Protein AF-A0A813L1K0-F1 (afdb_monomer_lite)

Structure (mmCIF, N/CA/C/O backbone):
data_AF-A0A813L1K0-F1
#
_entry.id   AF-A0A813L1K0-F1
#
loop_
_atom_site.group_PDB
_atom_site.id
_atom_site.type_symbol
_atom_site.label_atom_id
_atom_site.label_alt_id
_atom_site.label_comp_id
_atom_site.label_asym_id
_atom_site.label_entity_id
_atom_site.label_seq_id
_atom_site.pdbx_PDB_ins_code
_atom_site.Cartn_x
_atom_site.Cartn_y
_atom_site.Cartn_z
_atom_site.occupancy
_atom_site.B_iso_or_equiv
_atom_site.auth_seq_id
_atom_site.auth_comp_id
_atom_site.auth_asym_id
_atom_site.auth_atom_id
_atom_site.pdbx_PDB_model_num
ATOM 1 N N . SER A 1 1 ? 0.773 -13.772 -8.107 1.00 68.62 1 SER A N 1
ATOM 2 C CA . SER A 1 1 ? 0.890 -13.235 -9.477 1.00 68.62 1 SER A CA 1
ATOM 3 C C . SER A 1 1 ? 2.084 -12.307 -9.527 1.00 68.62 1 SER A C 1
ATOM 5 O O . SER A 1 1 ? 2.244 -11.537 -8.588 1.00 68.62 1 SER A O 1
ATOM 7 N N . ASP A 1 2 ? 2.935 -12.414 -10.545 1.00 75.19 2 ASP A N 1
ATOM 8 C CA . ASP A 1 2 ? 4.115 -11.553 -10.720 1.00 75.19 2 ASP A CA 1
ATOM 9 C C . ASP A 1 2 ? 3.745 -10.340 -11.586 1.00 75.19 2 ASP A C 1
ATOM 11 O O . ASP A 1 2 ? 3.529 -10.535 -12.777 1.00 75.19 2 ASP A O 1
ATOM 15 N N . PRO A 1 3 ? 3.650 -9.118 -11.030 1.00 74.00 3 PRO A N 1
ATOM 16 C CA . PRO A 1 3 ? 3.202 -7.925 -11.756 1.00 74.00 3 PRO A CA 1
ATOM 17 C C . PRO A 1 3 ? 4.109 -7.489 -12.917 1.00 74.00 3 PRO A C 1
ATOM 19 O O . PRO A 1 3 ? 3.706 -6.625 -13.697 1.00 74.00 3 PRO A O 1
ATOM 22 N N . LEU A 1 4 ? 5.325 -8.036 -13.026 1.00 76.69 4 LEU A N 1
ATOM 23 C CA . LEU A 1 4 ? 6.249 -7.733 -14.120 1.00 76.69 4 LEU A CA 1
ATOM 24 C C . LEU A 1 4 ? 6.076 -8.649 -15.333 1.00 76.69 4 LEU A C 1
ATOM 26 O O . LEU A 1 4 ? 6.568 -8.314 -16.411 1.00 76.69 4 LEU A O 1
ATOM 30 N N . ARG A 1 5 ? 5.374 -9.778 -15.191 1.00 73.88 5 ARG A N 1
ATOM 31 C CA . ARG A 1 5 ? 5.090 -10.656 -16.326 1.00 73.88 5 ARG A CA 1
ATOM 32 C C . ARG A 1 5 ? 3.965 -10.097 -17.191 1.00 73.88 5 ARG A C 1
ATOM 34 O O . ARG A 1 5 ? 3.002 -9.515 -16.700 1.00 73.88 5 ARG A O 1
ATOM 41 N N . GLU A 1 6 ? 4.055 -10.329 -18.494 1.00 61.59 6 GLU A N 1
ATOM 42 C CA . GLU A 1 6 ? 3.022 -9.907 -19.449 1.00 61.59 6 GLU A CA 1
ATOM 43 C C . GLU A 1 6 ? 1.698 -10.664 -19.254 1.00 61.59 6 GLU A C 1
ATOM 45 O O . GLU A 1 6 ? 0.628 -10.120 -19.515 1.00 61.59 6 GLU A O 1
ATOM 50 N N . ASP A 1 7 ? 1.756 -11.893 -18.735 1.00 64.88 7 ASP A N 1
ATOM 51 C CA . ASP A 1 7 ? 0.596 -12.736 -18.427 1.00 64.88 7 ASP A CA 1
ATOM 52 C C . ASP A 1 7 ? 0.076 -12.553 -16.992 1.00 64.88 7 ASP A C 1
ATOM 54 O O . ASP A 1 7 ? -0.719 -13.356 -16.500 1.00 64.88 7 ASP A O 1
ATOM 58 N N . ALA A 1 8 ? 0.525 -11.514 -16.285 1.00 68.81 8 ALA A N 1
ATOM 59 C CA . ALA A 1 8 ? 0.161 -11.295 -14.897 1.00 68.81 8 ALA A CA 1
ATOM 60 C C . ALA A 1 8 ? -1.333 -10.982 -14.742 1.00 68.81 8 ALA A C 1
ATOM 62 O O . ALA A 1 8 ? -1.793 -9.850 -14.899 1.00 68.81 8 ALA A O 1
ATOM 63 N N . VAL A 1 9 ? -2.108 -12.005 -14.384 1.00 71.81 9 VAL A N 1
ATOM 64 C CA . VAL A 1 9 ? -3.558 -11.881 -14.232 1.00 71.81 9 VAL A CA 1
ATOM 65 C C . VAL A 1 9 ? -3.909 -11.283 -12.869 1.00 71.81 9 VAL A C 1
ATOM 67 O O . VAL A 1 9 ? -3.683 -11.899 -11.817 1.00 71.81 9 VAL A O 1
ATOM 70 N N . ALA A 1 10 ? -4.537 -10.103 -12.890 1.00 85.62 10 ALA A N 1
ATOM 71 C CA . ALA A 1 10 ? -5.111 -9.457 -11.707 1.00 85.62 10 ALA A CA 1
ATOM 72 C C . ALA A 1 10 ? -6.213 -10.311 -11.051 1.00 85.62 10 ALA A C 1
ATOM 74 O O . ALA A 1 10 ? -6.503 -10.170 -9.865 1.00 85.62 10 ALA A O 1
ATOM 75 N N . GLU A 1 11 ? -6.799 -11.241 -11.808 1.00 86.38 11 GLU A N 1
ATOM 76 C CA . GLU A 1 11 ? -7.871 -12.130 -11.366 1.00 86.38 11 GLU A CA 1
ATOM 77 C C . GLU A 1 11 ? -7.499 -12.944 -10.121 1.00 86.38 11 GLU A C 1
ATOM 79 O O . GLU A 1 11 ? -8.318 -13.096 -9.217 1.00 86.38 11 GLU A O 1
ATOM 84 N N . ARG A 1 12 ? -6.252 -13.422 -10.020 1.00 87.88 12 ARG A N 1
ATOM 85 C CA . ARG A 1 12 ? -5.794 -14.140 -8.821 1.00 87.88 12 ARG A CA 1
ATOM 86 C C . ARG A 1 12 ? -5.776 -13.227 -7.599 1.00 87.88 12 ARG A C 1
ATOM 88 O O . ARG A 1 12 ? -6.224 -13.649 -6.541 1.00 87.88 12 ARG A O 1
ATOM 95 N N . ALA A 1 13 ? -5.311 -11.985 -7.742 1.00 91.50 13 ALA A N 1
ATOM 96 C CA . ALA A 1 13 ? -5.332 -11.015 -6.650 1.00 91.50 13 ALA A CA 1
ATOM 97 C C . ALA A 1 13 ? -6.772 -10.701 -6.219 1.00 91.50 13 ALA A C 1
ATOM 99 O O . ALA A 1 13 ? -7.064 -10.714 -5.028 1.00 91.50 13 ALA A O 1
ATOM 100 N N . VAL A 1 14 ? -7.686 -10.519 -7.178 1.00 93.56 14 VAL A N 1
ATOM 101 C CA . VAL A 1 14 ? -9.120 -10.323 -6.911 1.00 93.56 14 VAL A CA 1
ATOM 102 C C . VAL A 1 14 ? -9.703 -11.511 -6.141 1.00 93.56 14 VAL A C 1
ATOM 104 O O . VAL A 1 14 ? -10.263 -11.320 -5.064 1.00 93.56 14 VAL A O 1
ATOM 107 N N . LYS A 1 15 ? -9.515 -12.739 -6.639 1.00 92.50 15 LYS A N 1
ATOM 108 C CA . LYS A 1 15 ? -10.008 -13.969 -5.998 1.00 92.50 15 LYS A CA 1
ATOM 109 C C . LYS A 1 15 ? -9.438 -14.152 -4.589 1.00 92.50 15 LYS A C 1
ATOM 111 O O . LYS A 1 15 ? -10.190 -14.430 -3.660 1.00 92.50 15 LYS A O 1
ATOM 116 N N . SER A 1 16 ? -8.129 -13.966 -4.415 1.00 93.69 16 SER A N 1
ATOM 117 C CA . SER A 1 16 ? -7.473 -14.100 -3.111 1.00 93.69 16 SER A CA 1
ATOM 118 C C . SER A 1 16 ? -7.925 -13.028 -2.116 1.00 93.69 16 SER A C 1
ATOM 120 O O . SER A 1 16 ? -8.147 -13.347 -0.952 1.00 93.69 16 SER A O 1
ATOM 122 N N . CYS A 1 17 ? -8.097 -11.775 -2.549 1.00 94.38 17 CYS A N 1
ATOM 123 C CA . CYS A 1 17 ? -8.592 -10.702 -1.685 1.00 94.38 17 CYS A CA 1
ATOM 124 C C . CYS A 1 17 ? -10.055 -10.917 -1.285 1.00 94.38 17 CYS A C 1
ATOM 126 O O . CYS A 1 17 ? -10.374 -10.740 -0.115 1.00 94.38 17 CYS A O 1
ATOM 128 N N . ALA A 1 18 ? -10.917 -11.366 -2.204 1.00 94.12 18 ALA A N 1
ATOM 129 C CA . ALA A 1 18 ? -12.350 -11.544 -1.956 1.00 94.12 18 ALA A CA 1
ATOM 130 C C . ALA A 1 18 ? -12.667 -12.503 -0.791 1.00 94.12 18 ALA A C 1
ATOM 132 O O . ALA A 1 18 ? -13.665 -12.327 -0.098 1.00 94.12 18 ALA A O 1
ATOM 133 N N . VAL A 1 19 ? -11.810 -13.497 -0.536 1.00 94.19 19 VAL A N 1
ATOM 134 C CA . VAL A 1 19 ? -11.994 -14.469 0.560 1.00 94.19 19 VAL A CA 1
ATOM 135 C C . VAL A 1 19 ? -11.168 -14.148 1.812 1.00 94.19 19 VAL A C 1
ATOM 137 O O . VAL A 1 19 ? -11.380 -14.738 2.873 1.00 94.19 19 VAL A O 1
ATOM 140 N N . ALA A 1 20 ? -10.223 -13.212 1.724 1.00 94.56 20 ALA A N 1
ATOM 141 C CA . ALA A 1 20 ? -9.276 -12.935 2.793 1.00 94.56 20 ALA A CA 1
ATOM 142 C C . ALA A 1 20 ? -9.836 -11.948 3.828 1.00 94.56 20 ALA A C 1
ATOM 144 O O . ALA A 1 20 ? -9.980 -10.756 3.574 1.00 94.56 20 ALA A O 1
ATOM 145 N N . LYS A 1 21 ? -10.064 -12.434 5.053 1.00 95.38 21 LYS A N 1
ATOM 146 C CA . LYS A 1 21 ? -10.441 -11.590 6.205 1.00 95.38 21 LYS A CA 1
ATOM 147 C C . LYS A 1 21 ? -9.266 -10.783 6.773 1.00 95.38 21 LYS A C 1
ATOM 149 O O . LYS A 1 21 ? -9.477 -9.857 7.551 1.00 95.38 21 LYS A O 1
ATOM 154 N N . LYS A 1 22 ? -8.026 -11.145 6.418 1.00 95.94 22 LYS A N 1
ATOM 155 C CA . LYS A 1 22 ? -6.821 -10.441 6.881 1.00 95.94 22 LYS A CA 1
ATOM 156 C C . LYS A 1 22 ? -6.720 -9.043 6.241 1.00 95.94 22 LYS A C 1
ATOM 158 O O . LYS A 1 22 ? -7.250 -8.838 5.145 1.00 95.94 22 LYS A O 1
ATOM 163 N N . PRO A 1 23 ? -6.044 -8.080 6.892 1.00 97.94 23 PRO A N 1
ATOM 164 C CA . PRO A 1 23 ? -5.864 -6.745 6.334 1.00 97.94 23 PRO A CA 1
ATOM 165 C C . PRO A 1 23 ? -5.175 -6.745 4.966 1.00 97.94 23 PRO A C 1
ATOM 167 O O . PRO A 1 23 ? -4.272 -7.549 4.716 1.00 97.94 23 PRO A O 1
ATOM 170 N N . ILE A 1 24 ? -5.534 -5.797 4.100 1.00 97.88 24 ILE A N 1
ATOM 171 C CA . ILE A 1 24 ? -4.924 -5.640 2.774 1.00 97.88 24 ILE A CA 1
ATOM 172 C C . ILE A 1 24 ? -3.419 -5.352 2.858 1.00 97.88 24 ILE A C 1
ATOM 174 O O . ILE A 1 24 ? -2.652 -5.851 2.039 1.00 97.88 24 ILE A O 1
ATOM 178 N N . GLY A 1 25 ? -2.962 -4.643 3.897 1.00 97.75 25 GLY A N 1
ATOM 179 C CA . GLY A 1 25 ? -1.535 -4.431 4.150 1.00 97.75 25 GLY A CA 1
ATOM 180 C C . GLY A 1 25 ? -0.765 -5.723 4.455 1.00 97.75 25 GLY A C 1
ATOM 181 O O . GLY A 1 25 ? 0.433 -5.798 4.184 1.00 97.75 25 GLY A O 1
ATOM 182 N N . VAL A 1 26 ? -1.441 -6.757 4.968 1.00 97.69 26 VAL A N 1
ATOM 183 C CA . VAL A 1 26 ? -0.864 -8.100 5.140 1.00 97.69 26 VAL A CA 1
ATOM 184 C C . VAL A 1 26 ? -0.942 -8.880 3.827 1.00 97.69 26 VAL A C 1
ATOM 186 O O . VAL A 1 26 ? 0.045 -9.493 3.434 1.00 97.69 26 VAL A O 1
ATOM 189 N N . MET A 1 27 ? -2.080 -8.827 3.121 1.00 96.75 27 MET A N 1
ATOM 190 C CA . MET A 1 27 ? -2.242 -9.457 1.798 1.00 96.75 27 MET A CA 1
ATOM 191 C C . MET A 1 27 ? -1.187 -8.993 0.791 1.00 96.75 27 MET A C 1
ATOM 193 O O . MET A 1 27 ? -0.662 -9.815 0.055 1.00 96.75 27 MET A O 1
ATOM 197 N N . LEU A 1 28 ? -0.844 -7.703 0.772 1.00 96.31 28 LEU A N 1
ATOM 198 C CA . LEU A 1 28 ? 0.166 -7.157 -0.139 1.00 96.31 28 LEU A CA 1
ATOM 199 C C . LEU A 1 28 ? 1.567 -7.733 0.085 1.00 96.31 28 LEU A C 1
ATOM 201 O O . LEU A 1 28 ? 2.364 -7.740 -0.840 1.00 96.31 28 LEU A O 1
ATOM 205 N N . MET A 1 29 ? 1.879 -8.223 1.286 1.00 96.50 29 MET A N 1
ATOM 206 C CA . MET A 1 29 ? 3.180 -8.840 1.575 1.00 96.50 29 MET A CA 1
ATOM 207 C C . MET A 1 29 ? 3.224 -10.331 1.218 1.00 96.50 29 MET A C 1
ATOM 209 O O . MET A 1 29 ? 4.291 -10.948 1.274 1.00 96.50 29 MET A O 1
ATOM 213 N N . ASP A 1 30 ? 2.075 -10.914 0.874 1.00 94.50 30 ASP A N 1
ATOM 214 C CA . ASP A 1 30 ? 1.927 -12.318 0.519 1.00 94.50 30 ASP A CA 1
ATOM 215 C C . ASP A 1 30 ? 2.476 -12.566 -0.891 1.00 94.50 30 ASP A C 1
ATOM 217 O O . ASP A 1 30 ? 1.833 -12.247 -1.895 1.00 94.50 30 ASP A O 1
ATOM 221 N N . GLN A 1 31 ? 3.677 -13.147 -0.972 1.00 93.56 31 GLN A N 1
ATOM 222 C CA . GLN A 1 31 ? 4.379 -13.357 -2.243 1.00 93.56 31 GLN A CA 1
ATOM 223 C C . GLN A 1 31 ? 3.629 -14.306 -3.193 1.00 93.56 31 GLN A C 1
ATOM 225 O O . GLN A 1 31 ? 3.829 -14.242 -4.406 1.00 93.56 31 GLN A O 1
ATOM 230 N N . ALA A 1 32 ? 2.712 -15.141 -2.686 1.00 90.81 32 ALA A N 1
ATOM 231 C CA . ALA A 1 32 ? 1.864 -15.975 -3.537 1.00 90.81 32 ALA A CA 1
ATOM 232 C C . ALA A 1 32 ? 0.809 -15.144 -4.297 1.00 90.81 32 ALA A C 1
ATOM 234 O O . ALA A 1 32 ? 0.363 -15.528 -5.387 1.00 90.81 32 ALA A O 1
ATOM 235 N N . VAL A 1 33 ? 0.420 -13.989 -3.747 1.00 90.62 33 VAL A N 1
ATOM 236 C CA . VAL A 1 33 ? -0.590 -13.089 -4.315 1.00 90.62 33 VAL A CA 1
ATOM 237 C C . VAL A 1 33 ? 0.079 -11.938 -5.065 1.00 90.62 33 VAL A C 1
ATOM 239 O O . VAL A 1 33 ? -0.145 -11.800 -6.270 1.00 90.62 33 VAL A O 1
ATOM 242 N N . PHE A 1 34 ? 0.957 -11.191 -4.395 1.00 92.31 34 PHE A N 1
ATOM 243 C CA . PHE A 1 34 ? 1.660 -10.014 -4.909 1.00 92.31 34 PHE A CA 1
ATOM 244 C C . PHE A 1 34 ? 3.178 -10.236 -4.863 1.00 92.31 34 PHE A C 1
ATOM 246 O O . PHE A 1 34 ? 3.874 -9.774 -3.958 1.00 92.31 34 PHE A O 1
ATOM 253 N N . CYS A 1 35 ? 3.700 -10.974 -5.842 1.00 92.44 35 CYS A N 1
ATOM 254 C CA . CYS A 1 35 ? 5.130 -11.268 -5.900 1.00 92.44 35 CYS A CA 1
ATOM 255 C C . CYS A 1 35 ? 5.937 -9.979 -6.111 1.00 92.44 35 CYS A C 1
ATOM 257 O O . CYS A 1 35 ? 5.560 -9.133 -6.919 1.00 92.44 35 CYS A O 1
ATOM 259 N N . GLY A 1 36 ? 7.033 -9.824 -5.367 1.00 91.81 36 GLY A N 1
ATOM 260 C CA . GLY A 1 36 ? 7.929 -8.668 -5.437 1.00 91.81 36 GLY A CA 1
ATOM 261 C C . GLY A 1 36 ? 7.498 -7.469 -4.588 1.00 91.81 36 GLY A C 1
ATOM 262 O O . GLY A 1 36 ? 8.273 -6.525 -4.431 1.00 91.81 36 GLY A O 1
ATOM 263 N N . VAL A 1 37 ? 6.288 -7.469 -4.011 1.00 95.81 37 VAL A N 1
ATOM 264 C CA . VAL A 1 37 ? 5.852 -6.364 -3.148 1.00 95.81 37 VAL A CA 1
ATOM 265 C C . VAL A 1 37 ? 6.583 -6.454 -1.806 1.00 95.81 37 VAL A C 1
ATOM 267 O O . VAL A 1 37 ? 6.421 -7.401 -1.036 1.00 95.81 37 VAL A O 1
ATOM 270 N N . GLY A 1 38 ? 7.414 -5.443 -1.544 1.00 95.56 38 GLY A N 1
ATOM 271 C CA . GLY A 1 38 ? 8.105 -5.210 -0.275 1.00 95.56 38 GLY A CA 1
ATOM 272 C C . GLY A 1 38 ? 7.477 -4.075 0.539 1.00 95.56 38 GLY A C 1
ATOM 273 O O . GLY A 1 38 ? 6.453 -3.512 0.165 1.00 95.56 38 GLY A O 1
ATOM 274 N N . ASN A 1 39 ? 8.111 -3.691 1.652 1.00 97.50 39 ASN A N 1
ATOM 275 C CA . ASN A 1 39 ? 7.526 -2.708 2.574 1.00 97.50 39 ASN A CA 1
ATOM 276 C C . ASN A 1 39 ? 7.357 -1.302 1.964 1.00 97.50 39 ASN A C 1
ATOM 278 O O . ASN A 1 39 ? 6.359 -0.636 2.229 1.00 97.50 39 ASN A O 1
ATOM 282 N N . ILE A 1 40 ? 8.308 -0.878 1.122 1.00 97.19 40 ILE A N 1
ATOM 283 C CA . ILE A 1 40 ? 8.233 0.396 0.390 1.00 97.19 40 ILE A CA 1
ATOM 284 C C . ILE A 1 40 ? 7.032 0.369 -0.557 1.00 97.19 40 ILE A C 1
ATOM 286 O O . ILE A 1 40 ? 6.147 1.211 -0.445 1.00 97.19 40 ILE A O 1
ATOM 290 N N . TYR A 1 41 ? 6.947 -0.655 -1.414 1.00 97.31 41 TYR A N 1
ATOM 291 C CA . TYR A 1 41 ? 5.804 -0.852 -2.305 1.00 97.31 41 TYR A CA 1
ATOM 292 C C . TYR A 1 41 ? 4.488 -0.908 -1.530 1.00 97.31 41 TYR A C 1
ATOM 294 O O . TYR A 1 41 ? 3.539 -0.243 -1.917 1.00 97.31 41 TYR A O 1
ATOM 302 N N . ARG A 1 42 ? 4.412 -1.627 -0.404 1.00 98.19 42 ARG A N 1
ATOM 303 C CA . ARG A 1 42 ? 3.204 -1.670 0.433 1.00 98.19 42 ARG A CA 1
ATOM 304 C C . ARG A 1 42 ? 2.741 -0.272 0.847 1.00 98.19 42 ARG A C 1
ATOM 306 O O . ARG A 1 42 ? 1.562 0.028 0.703 1.00 98.19 42 ARG A O 1
ATOM 313 N N . ALA A 1 43 ? 3.642 0.568 1.352 1.00 98.19 43 ALA A N 1
ATOM 314 C CA . ALA A 1 43 ? 3.292 1.921 1.778 1.00 98.19 43 ALA A CA 1
ATOM 315 C C . ALA A 1 43 ? 2.892 2.810 0.590 1.00 98.19 43 ALA A C 1
ATOM 317 O O . ALA A 1 43 ? 1.819 3.410 0.598 1.00 98.19 43 ALA A O 1
ATOM 318 N N . GLU A 1 44 ? 3.721 2.850 -0.453 1.00 98.00 44 GLU A N 1
ATOM 319 C CA . GLU A 1 44 ? 3.538 3.758 -1.590 1.00 98.00 44 GLU A CA 1
ATOM 320 C C . GLU A 1 44 ? 2.340 3.365 -2.467 1.00 98.00 44 GLU A C 1
ATOM 322 O O . GLU A 1 44 ? 1.616 4.230 -2.958 1.00 98.00 44 GLU A O 1
ATOM 327 N N . THR A 1 45 ? 2.081 2.068 -2.653 1.00 97.44 45 THR A N 1
ATOM 328 C CA . THR A 1 45 ? 0.929 1.597 -3.443 1.00 97.44 45 THR A CA 1
ATOM 329 C C . THR A 1 45 ? -0.390 1.829 -2.716 1.00 97.44 45 THR A C 1
ATOM 331 O O . THR A 1 45 ? -1.339 2.308 -3.332 1.00 97.44 45 THR A O 1
ATOM 334 N N . LEU A 1 46 ? -0.455 1.564 -1.405 1.00 98.25 46 LEU A N 1
ATOM 335 C CA . LEU A 1 46 ? -1.649 1.845 -0.604 1.00 98.25 46 LEU A CA 1
ATOM 336 C C . LEU A 1 46 ? -1.919 3.346 -0.490 1.00 98.25 46 LEU A C 1
ATOM 338 O O . LEU A 1 46 ? -3.081 3.751 -0.486 1.00 98.25 46 LEU A O 1
ATOM 342 N N . TYR A 1 47 ? -0.870 4.167 -0.419 1.00 98.31 47 TYR A N 1
ATOM 343 C CA . TYR A 1 47 ? -1.001 5.620 -0.409 1.00 98.31 47 TYR A CA 1
ATOM 344 C C . TYR A 1 47 ? -1.528 6.165 -1.744 1.00 98.31 47 TYR A C 1
ATOM 346 O O . TYR A 1 47 ? -2.475 6.956 -1.747 1.00 98.31 47 TYR A O 1
ATOM 354 N N . GLU A 1 48 ? -0.959 5.730 -2.876 1.00 96.88 48 GLU A N 1
ATOM 355 C CA . GLU A 1 48 ? -1.435 6.129 -4.210 1.00 96.88 48 GLU A CA 1
ATOM 356 C C . GLU A 1 48 ? -2.886 5.658 -4.425 1.00 96.88 48 GLU A C 1
ATOM 358 O O . GLU A 1 48 ? -3.704 6.440 -4.909 1.00 96.88 48 GLU A O 1
ATOM 363 N N . ALA A 1 49 ? -3.226 4.437 -3.990 1.00 97.12 49 ALA A N 1
ATOM 364 C CA . ALA A 1 49 ? -4.578 3.880 -4.080 1.00 97.12 49 ALA A CA 1
ATOM 365 C C . ALA A 1 49 ? -5.574 4.456 -3.051 1.00 97.12 49 ALA A C 1
ATOM 367 O O . ALA A 1 49 ? -6.770 4.199 -3.157 1.00 97.12 49 ALA A O 1
ATOM 368 N N . GLY A 1 50 ? -5.110 5.201 -2.040 1.00 97.62 50 GLY A N 1
ATOM 369 C CA . GLY A 1 50 ? -5.964 5.752 -0.981 1.00 97.62 50 GLY A CA 1
ATOM 370 C C . GLY A 1 50 ? -6.592 4.703 -0.053 1.00 97.62 50 GLY A C 1
ATOM 371 O O . GLY A 1 50 ? -7.623 4.963 0.559 1.00 97.62 50 GLY A O 1
ATOM 372 N N . ILE A 1 51 ? -5.996 3.514 0.069 1.00 98.25 51 ILE A N 1
ATOM 373 C CA . ILE A 1 51 ? -6.551 2.405 0.859 1.00 98.25 51 ILE A CA 1
ATOM 374 C C . ILE A 1 51 ? -5.833 2.312 2.209 1.00 98.25 51 ILE A C 1
ATOM 376 O O . ILE A 1 51 ? -4.601 2.291 2.269 1.00 98.25 51 ILE A O 1
ATOM 380 N N . HIS A 1 52 ? -6.590 2.216 3.306 1.00 98.44 52 HIS A N 1
ATOM 381 C CA . HIS A 1 52 ? -6.017 2.023 4.639 1.00 98.44 52 HIS A CA 1
ATOM 382 C C . HIS A 1 52 ? -5.419 0.607 4.794 1.00 98.44 52 HIS A C 1
ATOM 384 O O . HIS A 1 52 ? -6.109 -0.372 4.503 1.00 98.44 52 HIS A O 1
ATOM 390 N N . PRO A 1 53 ? -4.184 0.438 5.320 1.00 98.25 53 PRO A N 1
ATOM 391 C CA . PRO A 1 53 ? -3.549 -0.882 5.431 1.00 98.25 53 PRO A CA 1
ATOM 392 C C . PRO A 1 53 ? -4.333 -1.897 6.274 1.00 98.25 53 PRO A C 1
ATOM 394 O O . PRO A 1 53 ? -4.308 -3.089 5.975 1.00 98.25 53 PRO A O 1
ATOM 397 N N . ASN A 1 54 ? -5.042 -1.427 7.308 1.00 97.88 54 ASN A N 1
ATOM 398 C CA . ASN A 1 54 ? -5.924 -2.253 8.148 1.00 97.88 54 ASN A CA 1
ATOM 399 C C . ASN A 1 54 ? -7.269 -2.632 7.493 1.00 97.88 54 ASN A C 1
ATOM 401 O O . ASN A 1 54 ? -8.014 -3.392 8.104 1.00 97.88 54 ASN A O 1
ATOM 405 N N . GLN A 1 55 ? -7.607 -2.133 6.296 1.00 98.06 55 GLN A N 1
ATOM 406 C CA . GLN A 1 55 ? -8.868 -2.501 5.647 1.00 98.06 55 GLN A CA 1
ATOM 407 C C . GLN A 1 55 ? -8.884 -4.018 5.382 1.00 98.06 55 GLN A C 1
ATOM 409 O O . GLN A 1 55 ? -7.953 -4.511 4.737 1.00 98.06 55 GLN A O 1
ATOM 414 N N . PRO A 1 56 ? -9.893 -4.780 5.847 1.00 97.69 56 PRO A N 1
ATOM 415 C CA . PRO A 1 56 ? -9.982 -6.208 5.546 1.00 97.69 56 PRO A CA 1
ATOM 416 C C . PRO A 1 56 ? -10.090 -6.433 4.036 1.00 97.69 56 PRO A C 1
ATOM 418 O O . PRO A 1 56 ? -10.905 -5.789 3.369 1.00 97.69 56 PRO A O 1
ATOM 421 N N . ALA A 1 57 ? -9.275 -7.326 3.477 1.00 96.81 57 ALA A N 1
ATOM 422 C CA . ALA A 1 57 ? -9.156 -7.454 2.025 1.00 96.81 57 ALA A CA 1
ATOM 423 C C . ALA A 1 57 ? -10.468 -7.879 1.342 1.00 96.81 57 ALA A C 1
ATOM 425 O O . ALA A 1 57 ? -10.789 -7.366 0.273 1.00 96.81 57 ALA A O 1
ATOM 426 N N . ASN A 1 58 ? -11.268 -8.722 1.995 1.00 96.00 58 ASN A N 1
ATOM 427 C CA . ASN A 1 58 ? -12.574 -9.170 1.504 1.00 96.00 58 ASN A CA 1
ATOM 428 C C . ASN A 1 58 ? -13.647 -8.070 1.444 1.00 96.00 58 ASN A C 1
ATOM 430 O O . ASN A 1 58 ? -14.698 -8.268 0.839 1.00 96.00 58 ASN A O 1
ATOM 434 N N . THR A 1 59 ? -13.406 -6.911 2.059 1.00 96.25 59 THR A N 1
ATOM 435 C CA . THR A 1 59 ? -14.314 -5.753 1.989 1.00 96.25 59 THR A CA 1
ATOM 436 C C . THR A 1 59 ? -14.009 -4.830 0.813 1.00 96.25 59 THR A C 1
ATOM 438 O O . THR A 1 59 ? -14.812 -3.955 0.494 1.00 96.25 59 THR A O 1
ATOM 441 N N . LEU A 1 60 ? -12.865 -5.011 0.148 1.00 95.31 60 LEU A N 1
ATOM 442 C CA . LEU A 1 60 ? -12.522 -4.269 -1.059 1.00 95.31 60 LEU A CA 1
ATOM 443 C C . LEU A 1 60 ? -13.353 -4.776 -2.233 1.00 95.31 60 LEU A C 1
ATOM 445 O O . LEU A 1 60 ? -13.549 -5.978 -2.382 1.00 95.31 60 LEU A O 1
ATOM 449 N N . THR A 1 61 ? -13.825 -3.864 -3.080 1.00 93.81 61 THR A N 1
ATOM 450 C CA . THR A 1 61 ? -14.500 -4.244 -4.325 1.00 93.81 61 THR A CA 1
ATOM 451 C C . THR A 1 61 ? -13.493 -4.779 -5.338 1.00 93.81 61 THR A C 1
ATOM 453 O O . THR A 1 61 ? -12.309 -4.438 -5.300 1.00 93.81 61 THR A O 1
ATOM 456 N N . ASN A 1 62 ? -13.972 -5.533 -6.331 1.00 92.56 62 ASN A N 1
ATOM 457 C CA . ASN A 1 62 ? -13.143 -5.921 -7.475 1.00 92.56 62 ASN A CA 1
ATOM 458 C C . ASN A 1 62 ? -12.475 -4.699 -8.128 1.00 92.56 62 ASN A C 1
ATOM 460 O O . ASN A 1 62 ? -11.312 -4.771 -8.508 1.00 92.56 62 ASN A O 1
ATOM 464 N N . LYS A 1 63 ? -13.180 -3.560 -8.207 1.00 92.56 63 LYS A N 1
ATOM 465 C CA . LYS A 1 63 ? -12.630 -2.309 -8.747 1.00 92.56 63 LYS A CA 1
ATOM 466 C C . LYS A 1 63 ? -11.470 -1.780 -7.900 1.00 92.56 63 LYS A C 1
ATOM 468 O O . LYS A 1 63 ? -10.452 -1.408 -8.472 1.00 92.56 63 LYS A O 1
ATOM 473 N N . ASP A 1 64 ? -11.585 -1.811 -6.573 1.00 94.75 64 ASP A N 1
ATOM 474 C CA . ASP A 1 64 ? -10.508 -1.377 -5.670 1.00 94.75 64 ASP A CA 1
ATOM 475 C C . ASP A 1 64 ? -9.268 -2.259 -5.823 1.00 94.75 64 ASP A C 1
ATOM 477 O O . ASP A 1 64 ? -8.151 -1.755 -5.900 1.00 94.75 64 ASP A O 1
ATOM 481 N N . VAL A 1 65 ? -9.454 -3.582 -5.908 1.00 95.06 65 VAL A N 1
ATOM 482 C CA . VAL A 1 65 ? -8.335 -4.523 -6.060 1.00 95.06 65 VAL A CA 1
ATOM 483 C C . VAL A 1 65 ? -7.686 -4.395 -7.438 1.00 95.06 65 VAL A C 1
ATOM 485 O O . VAL A 1 65 ? -6.462 -4.424 -7.530 1.00 95.06 65 VAL A O 1
ATOM 488 N N . LEU A 1 66 ? -8.469 -4.200 -8.503 1.00 94.06 66 LEU A N 1
ATOM 489 C CA . LEU A 1 66 ? -7.940 -3.930 -9.845 1.00 94.06 66 LEU A CA 1
ATOM 490 C C . LEU A 1 66 ? -7.181 -2.598 -9.898 1.00 94.06 66 LEU A C 1
ATOM 492 O O . LEU A 1 66 ? -6.116 -2.519 -10.512 1.00 94.06 66 LEU A O 1
ATOM 496 N N . HIS A 1 67 ? -7.691 -1.566 -9.224 1.00 95.38 67 HIS A N 1
ATOM 497 C CA . HIS A 1 67 ? -6.996 -0.291 -9.102 1.00 95.38 67 HIS A CA 1
ATOM 498 C C . HIS A 1 67 ? -5.673 -0.455 -8.347 1.00 95.38 67 HIS A C 1
ATOM 500 O O . HIS A 1 67 ? -4.623 -0.082 -8.872 1.00 95.38 67 HIS A O 1
ATOM 506 N N . LEU A 1 68 ? -5.691 -1.103 -7.181 1.00 96.06 68 LEU A N 1
ATOM 507 C CA . LEU A 1 68 ? -4.490 -1.397 -6.401 1.00 96.06 68 LEU A CA 1
ATOM 508 C C . LEU A 1 68 ? -3.471 -2.210 -7.213 1.00 96.06 68 LEU A C 1
ATOM 510 O O . LEU A 1 68 ? -2.287 -1.880 -7.226 1.00 96.06 68 LEU A O 1
ATOM 514 N N . TRP A 1 69 ? -3.929 -3.227 -7.946 1.00 95.12 69 TRP A N 1
ATOM 515 C CA . TRP A 1 69 ? -3.094 -4.017 -8.850 1.00 95.12 69 TRP A CA 1
ATOM 516 C C . TRP A 1 69 ? -2.421 -3.141 -9.913 1.00 95.12 69 TRP A C 1
ATOM 518 O O . TRP A 1 69 ? -1.210 -3.224 -10.103 1.00 95.12 69 TRP A O 1
ATOM 528 N N . SER A 1 70 ? -3.177 -2.253 -10.566 1.00 94.25 70 SER A N 1
ATOM 529 C CA . SER A 1 70 ? -2.629 -1.341 -11.579 1.00 94.25 70 SER A CA 1
ATOM 530 C C . SER A 1 70 ? -1.547 -0.410 -11.013 1.00 94.25 70 SER A C 1
ATOM 532 O O . SER A 1 70 ? -0.535 -0.160 -11.670 1.00 94.25 70 SER A O 1
ATOM 534 N N . VAL A 1 71 ? -1.718 0.050 -9.769 1.00 95.56 71 VAL A N 1
ATOM 535 C CA . VAL A 1 71 ? -0.742 0.886 -9.060 1.00 95.56 71 VAL A CA 1
ATOM 536 C C . VAL A 1 71 ? 0.534 0.098 -8.760 1.00 95.56 71 VAL A C 1
ATOM 538 O O . VAL A 1 71 ? 1.629 0.600 -9.017 1.00 95.56 71 VAL A O 1
ATOM 541 N N . VAL A 1 72 ? 0.405 -1.142 -8.277 1.00 95.19 72 VAL A N 1
ATOM 542 C CA . VAL A 1 72 ? 1.542 -2.047 -8.038 1.00 95.19 72 VAL A CA 1
ATOM 543 C C . VAL A 1 72 ? 2.331 -2.270 -9.329 1.00 95.19 72 VAL A C 1
ATOM 545 O O . VAL A 1 72 ? 3.538 -2.037 -9.344 1.00 95.19 72 VAL A O 1
ATOM 548 N N . VAL A 1 73 ? 1.657 -2.643 -10.423 1.00 93.62 73 VAL A N 1
ATOM 549 C CA . VAL A 1 73 ? 2.290 -2.862 -11.737 1.00 93.62 73 VAL A CA 1
ATOM 550 C C . VAL A 1 73 ? 3.041 -1.609 -12.189 1.00 93.62 73 VAL A C 1
ATOM 552 O O . VAL A 1 73 ? 4.216 -1.687 -12.539 1.00 93.62 73 VAL A O 1
ATOM 555 N N . LYS A 1 74 ? 2.398 -0.435 -12.132 1.00 92.56 74 LYS A N 1
ATOM 556 C CA . LYS A 1 74 ? 3.004 0.848 -12.521 1.00 92.56 74 LYS A CA 1
ATOM 557 C C . LYS A 1 74 ? 4.290 1.133 -11.739 1.00 92.56 74 LYS A C 1
ATOM 559 O O . LYS A 1 74 ? 5.301 1.495 -12.338 1.00 92.56 74 LYS A O 1
ATOM 564 N N . GLN A 1 75 ? 4.257 0.975 -10.418 1.00 94.19 75 GLN A N 1
ATOM 565 C CA . GLN A 1 75 ? 5.406 1.243 -9.550 1.00 94.19 75 GLN A CA 1
ATOM 566 C C . GLN A 1 75 ? 6.534 0.224 -9.752 1.00 94.19 75 GLN A C 1
ATOM 568 O O . GLN A 1 75 ? 7.701 0.602 -9.817 1.00 94.19 75 GLN A O 1
ATOM 573 N N . MET A 1 76 ? 6.206 -1.060 -9.912 1.00 93.31 76 MET A N 1
ATOM 574 C CA . MET A 1 76 ? 7.204 -2.101 -10.175 1.00 93.31 76 MET A CA 1
ATOM 575 C C . MET A 1 76 ? 7.864 -1.932 -11.538 1.00 93.31 76 MET A C 1
ATOM 577 O O . MET A 1 76 ? 9.079 -2.062 -11.650 1.00 93.31 76 MET A O 1
ATOM 581 N N . GLN A 1 77 ? 7.095 -1.574 -12.568 1.00 91.69 77 GLN A N 1
ATOM 582 C CA . GLN A 1 77 ? 7.648 -1.258 -13.882 1.00 91.69 77 GLN A CA 1
ATOM 583 C C . GLN A 1 77 ? 8.552 -0.023 -13.842 1.00 91.69 77 GLN A C 1
ATOM 585 O O . GLN A 1 77 ? 9.555 0.008 -14.551 1.00 91.69 77 GLN A O 1
ATOM 590 N N . ALA A 1 78 ? 8.223 0.988 -13.030 1.00 91.50 78 ALA A N 1
ATOM 591 C CA . ALA A 1 78 ? 9.110 2.127 -12.810 1.00 91.50 78 ALA A CA 1
ATOM 592 C C . ALA A 1 78 ? 10.420 1.674 -12.150 1.00 91.50 78 ALA A C 1
ATOM 594 O O . ALA A 1 78 ? 11.486 1.912 -12.712 1.00 91.50 78 ALA A O 1
ATOM 595 N N . GLY A 1 79 ? 10.335 0.920 -11.049 1.00 92.31 79 GLY A N 1
ATOM 596 C CA . GLY A 1 79 ? 11.498 0.354 -10.365 1.00 92.31 79 GLY A CA 1
ATOM 597 C C . GLY A 1 79 ? 12.382 -0.488 -11.286 1.00 92.31 79 GLY A C 1
ATOM 598 O O . GLY A 1 79 ? 13.597 -0.324 -11.282 1.00 92.31 79 GLY A O 1
ATOM 599 N N . PHE A 1 80 ? 11.777 -1.319 -12.135 1.00 91.25 80 PHE A N 1
ATOM 600 C CA . PHE A 1 80 ? 12.495 -2.128 -13.118 1.00 91.25 80 PHE A CA 1
ATOM 601 C C . PHE A 1 80 ? 13.210 -1.280 -14.181 1.00 91.25 80 PHE A C 1
ATOM 603 O O . PHE A 1 80 ? 14.345 -1.572 -14.541 1.00 91.25 80 PHE A O 1
ATOM 610 N N . LYS A 1 81 ? 12.565 -0.223 -14.690 1.00 91.06 81 LYS A N 1
ATOM 611 C CA . LYS A 1 81 ? 13.108 0.601 -15.783 1.00 91.06 81 LYS A CA 1
ATOM 612 C C . LYS A 1 81 ? 14.142 1.625 -15.324 1.00 91.06 81 LYS A C 1
ATOM 614 O O . LYS A 1 81 ? 15.040 1.950 -16.092 1.00 91.06 81 LYS A O 1
ATOM 619 N N . THR A 1 82 ? 13.982 2.190 -14.129 1.00 90.69 82 THR A N 1
ATOM 620 C CA . THR A 1 82 ? 14.772 3.348 -13.677 1.00 90.69 82 THR A CA 1
ATOM 621 C C . THR A 1 82 ? 15.566 3.090 -12.400 1.00 90.69 82 THR A C 1
ATOM 623 O O . THR A 1 82 ? 16.281 3.980 -11.950 1.00 90.69 82 THR A O 1
ATOM 626 N N . GLY A 1 83 ? 15.413 1.920 -11.772 1.00 90.31 83 GLY A N 1
ATOM 627 C CA . GLY A 1 83 ? 15.951 1.650 -10.436 1.00 90.31 83 GLY A CA 1
ATOM 628 C C . GLY A 1 83 ? 15.212 2.390 -9.313 1.00 90.31 83 GLY A C 1
ATOM 629 O O . GLY A 1 83 ? 15.606 2.293 -8.155 1.00 90.31 83 GLY A O 1
ATOM 630 N N . SER A 1 84 ? 14.138 3.125 -9.625 1.00 90.62 84 SER A N 1
ATOM 631 C CA . SER A 1 84 ? 13.373 3.924 -8.666 1.00 90.62 84 SER A CA 1
ATOM 632 C C . SER A 1 84 ? 11.877 3.651 -8.792 1.00 90.62 84 SER A C 1
ATOM 634 O O . SER A 1 84 ? 11.277 3.865 -9.846 1.00 90.62 84 SER A O 1
ATOM 636 N N . ILE A 1 85 ? 11.250 3.241 -7.685 1.00 92.38 85 ILE A N 1
ATOM 637 C CA . ILE A 1 85 ? 9.797 3.009 -7.586 1.00 92.38 85 ILE A CA 1
ATOM 638 C C . ILE A 1 85 ? 8.970 4.252 -7.967 1.00 92.38 85 ILE A C 1
ATOM 640 O O . ILE A 1 85 ? 7.841 4.153 -8.446 1.00 92.38 85 ILE A O 1
ATOM 644 N N . TRP A 1 86 ? 9.556 5.436 -7.801 1.00 91.44 86 TRP A N 1
ATOM 645 C CA . TRP A 1 86 ? 8.908 6.727 -8.008 1.00 91.44 86 TRP A CA 1
ATOM 646 C C . TRP A 1 86 ? 8.945 7.206 -9.461 1.00 91.44 86 TRP A C 1
ATOM 648 O O . TRP A 1 86 ? 8.239 8.154 -9.817 1.00 91.44 86 TRP A O 1
ATOM 658 N N . GLY A 1 87 ? 9.725 6.557 -10.332 1.00 86.75 87 GLY A N 1
ATOM 659 C CA . GLY A 1 87 ? 9.879 6.971 -11.725 1.00 86.75 87 GLY A CA 1
ATOM 660 C C . GLY A 1 87 ? 10.333 8.432 -11.829 1.00 86.75 87 GLY A C 1
ATOM 661 O O . GLY A 1 87 ? 11.453 8.756 -11.454 1.00 86.75 87 GLY A O 1
ATOM 662 N N . LYS A 1 88 ? 9.455 9.315 -12.330 1.00 81.44 88 LYS A N 1
ATOM 663 C CA . LYS A 1 88 ? 9.706 10.769 -12.435 1.00 81.44 88 LYS A CA 1
ATOM 664 C C . LYS A 1 88 ? 9.458 11.547 -11.131 1.00 81.44 88 LYS A C 1
ATOM 666 O O . LYS A 1 88 ? 9.821 12.720 -11.059 1.00 81.44 88 LYS A O 1
ATOM 671 N N . LYS A 1 89 ? 8.782 10.958 -10.137 1.00 82.81 89 LYS A N 1
ATOM 672 C CA . LYS A 1 89 ? 8.493 11.623 -8.856 1.00 82.81 89 LYS A CA 1
ATOM 673 C C . LYS A 1 89 ? 9.785 11.761 -8.036 1.00 82.81 89 LYS A C 1
ATOM 675 O O . LYS A 1 89 ? 10.675 10.918 -8.114 1.00 82.81 89 LYS A O 1
ATOM 680 N N . LYS A 1 90 ? 9.873 12.821 -7.225 1.00 82.19 90 LYS A N 1
ATOM 681 C CA . LYS A 1 90 ? 11.067 13.183 -6.437 1.00 82.19 90 LYS A CA 1
ATOM 682 C C . LYS A 1 90 ? 11.147 12.459 -5.078 1.00 82.19 90 LYS A C 1
ATOM 684 O O . LYS A 1 90 ? 11.462 13.089 -4.075 1.00 82.19 90 LYS A O 1
ATOM 689 N N . GLY A 1 91 ? 10.874 11.153 -5.045 1.00 92.19 91 GLY A N 1
ATOM 690 C CA . GLY A 1 91 ? 11.024 10.321 -3.842 1.00 92.19 91 GLY A CA 1
ATOM 691 C C . GLY A 1 91 ? 9.709 9.920 -3.153 1.00 92.19 91 GLY A C 1
ATOM 692 O O . GLY A 1 91 ? 8.654 10.005 -3.787 1.00 92.19 91 GLY A O 1
ATOM 693 N N . PRO A 1 92 ? 9.784 9.442 -1.891 1.00 95.81 92 PRO A N 1
ATOM 694 C CA . PRO A 1 92 ? 8.661 8.857 -1.156 1.00 95.81 92 PRO A CA 1
ATOM 695 C C . PRO A 1 92 ? 7.512 9.835 -0.962 1.00 95.81 92 PRO A C 1
ATOM 697 O O . PRO A 1 92 ? 7.722 11.015 -0.693 1.00 95.81 92 PRO A O 1
ATOM 700 N N . GLU A 1 93 ? 6.290 9.317 -1.034 1.00 96.38 93 GLU A N 1
ATOM 701 C CA . GLU A 1 93 ? 5.084 10.092 -0.753 1.00 96.38 93 GLU A CA 1
ATOM 702 C C . GLU A 1 93 ? 4.464 9.749 0.605 1.00 96.38 93 GLU A C 1
ATOM 704 O O . GLU A 1 93 ? 3.733 10.568 1.168 1.00 96.38 93 GLU A O 1
ATOM 709 N N . CYS A 1 94 ? 4.761 8.569 1.158 1.00 97.25 94 CYS A N 1
ATOM 710 C CA . CYS A 1 94 ? 4.286 8.148 2.475 1.00 97.25 94 CYS A CA 1
ATOM 711 C C . CYS A 1 94 ? 5.329 7.356 3.277 1.00 97.25 94 CYS A C 1
ATOM 713 O O . CYS A 1 94 ? 5.411 7.514 4.496 1.00 97.25 94 CYS A O 1
ATOM 715 N N . TYR A 1 95 ? 6.121 6.509 2.624 1.00 97.88 95 TYR A N 1
ATOM 716 C CA . TYR A 1 95 ? 7.071 5.615 3.277 1.00 97.88 95 TYR A CA 1
ATOM 717 C C . TYR A 1 95 ? 8.141 6.377 4.067 1.00 97.88 95 TYR A C 1
ATOM 719 O O . TYR A 1 95 ? 8.889 7.174 3.504 1.00 97.88 95 TYR A O 1
ATOM 727 N N . GLY A 1 96 ? 8.252 6.089 5.368 1.00 97.31 96 GLY A N 1
ATOM 728 C CA . GLY A 1 96 ? 9.302 6.655 6.222 1.00 97.31 96 GLY A CA 1
ATOM 729 C C . GLY A 1 96 ? 9.146 8.145 6.541 1.00 97.31 96 GLY A C 1
ATOM 730 O O . GLY A 1 96 ? 10.037 8.717 7.161 1.00 97.31 96 GLY A O 1
ATOM 731 N N . LEU A 1 97 ? 8.040 8.775 6.141 1.00 97.44 97 LEU A N 1
ATOM 732 C CA . LEU A 1 97 ? 7.793 10.194 6.381 1.00 97.44 97 LEU A CA 1
ATOM 733 C C . LEU A 1 97 ? 6.994 10.421 7.668 1.00 97.44 97 LEU A C 1
ATOM 735 O O . LEU A 1 97 ? 6.283 9.535 8.135 1.00 97.44 97 LEU A O 1
ATOM 739 N N . THR A 1 98 ? 7.073 11.636 8.210 1.00 97.88 98 THR A N 1
ATOM 740 C CA . THR A 1 98 ? 6.171 12.142 9.263 1.00 97.88 98 THR A CA 1
ATOM 741 C C . THR A 1 98 ? 4.961 12.870 8.673 1.00 97.88 98 THR A C 1
ATOM 743 O O . THR A 1 98 ? 3.863 12.817 9.228 1.00 97.88 98 THR A O 1
ATOM 746 N N . THR A 1 99 ? 5.145 13.490 7.505 1.00 97.88 99 THR A N 1
ATOM 747 C CA . THR A 1 99 ? 4.109 14.166 6.720 1.00 97.88 99 THR A CA 1
ATOM 748 C C . THR A 1 99 ? 4.158 13.651 5.288 1.00 97.88 99 THR A C 1
ATOM 750 O O . THR A 1 99 ? 5.212 13.628 4.662 1.00 97.88 99 THR A O 1
ATOM 753 N N . SER A 1 100 ? 3.012 13.215 4.779 1.00 97.56 100 SER A N 1
ATOM 754 C CA . SER A 1 100 ? 2.860 12.672 3.425 1.00 97.56 100 SER A CA 1
ATOM 755 C C . SER A 1 100 ? 2.871 13.767 2.356 1.00 97.56 100 SER A C 1
ATOM 757 O O . SER A 1 100 ? 2.658 14.942 2.658 1.00 97.56 100 SER A O 1
ATOM 759 N N . ALA A 1 101 ? 3.013 13.383 1.085 1.00 96.38 101 ALA A N 1
ATOM 760 C CA . ALA A 1 101 ? 3.020 14.321 -0.042 1.00 96.38 101 ALA A CA 1
ATOM 761 C C . ALA A 1 101 ? 1.741 15.177 -0.164 1.00 96.38 101 ALA A C 1
ATOM 763 O O . ALA A 1 101 ? 1.780 16.266 -0.728 1.00 96.38 101 ALA A O 1
ATOM 764 N N . CYS A 1 102 ? 0.604 14.732 0.385 1.00 95.94 102 CYS A N 1
ATOM 765 C CA . CYS A 1 102 ? -0.636 15.518 0.414 1.00 95.94 102 CYS A CA 1
ATOM 766 C C . CYS A 1 102 ? -0.763 16.458 1.632 1.00 95.94 102 CYS A C 1
ATOM 768 O O . CYS A 1 102 ? -1.839 17.025 1.857 1.00 95.94 102 CYS A O 1
ATOM 770 N N . GLY A 1 103 ? 0.270 16.537 2.476 1.00 96.94 103 GLY A N 1
ATOM 771 C CA . GLY A 1 103 ? 0.292 17.313 3.719 1.00 96.94 103 GLY A CA 1
ATOM 772 C C . GLY A 1 103 ? -0.390 16.649 4.923 1.00 96.94 103 GLY A C 1
ATOM 773 O O . GLY A 1 103 ? -0.498 17.275 5.971 1.00 96.94 103 GLY A O 1
ATOM 774 N N . GLY A 1 104 ? -0.878 15.408 4.802 1.00 97.38 104 GLY A N 1
ATOM 775 C CA . GLY A 1 104 ? -1.469 14.663 5.927 1.00 97.38 104 GLY A CA 1
ATOM 776 C C . GLY A 1 104 ? -0.403 14.015 6.812 1.00 97.38 104 GLY A C 1
ATOM 777 O O . GLY A 1 104 ? 0.681 13.691 6.314 1.00 97.38 104 GLY A O 1
ATOM 778 N N . LYS A 1 105 ? -0.707 13.783 8.095 1.00 98.31 105 LYS A N 1
ATOM 779 C CA . LYS A 1 105 ? 0.235 13.148 9.028 1.00 98.31 105 LYS A CA 1
ATOM 780 C C . LYS A 1 105 ? 0.354 11.664 8.709 1.00 98.31 105 LYS A C 1
ATOM 782 O O . LYS A 1 105 ? -0.645 10.972 8.499 1.00 98.31 105 LYS A O 1
ATOM 787 N N . VAL A 1 106 ? 1.582 11.164 8.698 1.00 98.62 106 VAL A N 1
ATOM 788 C CA . VAL A 1 106 ? 1.855 9.741 8.517 1.00 98.62 106 VAL A CA 1
ATOM 789 C C . VAL A 1 106 ? 1.930 9.078 9.883 1.00 98.62 106 VAL A C 1
ATOM 791 O O . VAL A 1 106 ? 2.735 9.441 10.737 1.00 98.62 106 VAL A O 1
ATOM 794 N N . LYS A 1 107 ? 1.077 8.078 10.083 1.00 98.38 107 LYS A N 1
ATOM 795 C CA . LYS A 1 107 ? 1.134 7.169 11.225 1.00 98.38 107 LYS A CA 1
ATOM 796 C C . LYS A 1 107 ? 1.954 5.948 10.842 1.00 98.38 107 LYS A C 1
ATOM 798 O O . LYS A 1 107 ? 1.893 5.498 9.697 1.00 98.38 107 LYS A O 1
ATOM 803 N N . SER A 1 108 ? 2.672 5.389 11.810 1.00 98.06 108 SER A N 1
ATOM 804 C CA . SER A 1 108 ? 3.358 4.111 11.644 1.00 98.06 108 SER A CA 1
ATOM 805 C C . SER A 1 108 ? 3.075 3.169 12.807 1.00 98.06 108 SER A C 1
ATOM 807 O O . SER A 1 108 ? 2.857 3.609 13.934 1.00 98.06 108 SER A O 1
ATOM 809 N N . TRP A 1 109 ? 2.990 1.874 12.513 1.00 98.19 109 TRP A N 1
ATOM 810 C CA . TRP A 1 109 ? 2.744 0.826 13.506 1.00 98.19 109 TRP A CA 1
ATOM 811 C C . TRP A 1 109 ? 3.309 -0.514 13.032 1.00 98.19 109 TRP A C 1
ATOM 813 O O . TRP A 1 109 ? 3.699 -0.662 11.871 1.00 98.19 109 TRP A O 1
ATOM 823 N N . ASN A 1 110 ? 3.372 -1.505 13.922 1.00 98.12 110 ASN A N 1
ATOM 824 C CA . ASN A 1 110 ? 3.784 -2.858 13.557 1.00 98.12 110 ASN A CA 1
ATOM 825 C C . ASN A 1 110 ? 2.620 -3.620 12.905 1.00 98.12 110 ASN A C 1
ATOM 827 O O . ASN A 1 110 ? 1.525 -3.688 13.458 1.00 98.12 110 ASN A O 1
ATOM 831 N N . MET A 1 111 ? 2.869 -4.221 11.743 1.00 96.88 111 MET A N 1
ATOM 832 C CA . MET A 1 111 ? 1.944 -5.138 11.085 1.00 96.88 111 MET A CA 1
ATOM 833 C C . MET A 1 111 ? 2.712 -6.381 10.642 1.00 96.88 111 MET A C 1
ATOM 835 O O . MET A 1 111 ? 3.478 -6.336 9.674 1.00 96.88 111 MET A O 1
ATOM 839 N N . SER A 1 112 ? 2.497 -7.487 11.361 1.00 93.19 112 SER A N 1
ATOM 840 C CA . SER A 1 112 ? 3.157 -8.777 11.118 1.00 93.19 112 SER A CA 1
ATOM 841 C C . SER A 1 112 ? 4.689 -8.673 11.144 1.00 93.19 112 SER A C 1
ATOM 843 O O . SER A 1 112 ? 5.370 -9.116 10.222 1.00 93.19 112 SER A O 1
ATOM 845 N N . GLY A 1 113 ? 5.237 -8.024 12.178 1.00 94.88 113 GLY A N 1
ATOM 846 C CA . GLY A 1 113 ? 6.684 -7.908 12.383 1.00 94.88 113 GLY A CA 1
ATOM 847 C C . GLY A 1 113 ? 7.374 -6.853 11.513 1.00 94.88 113 GLY A C 1
ATOM 848 O O . GLY A 1 113 ? 8.587 -6.698 11.597 1.00 94.88 113 GLY A O 1
ATOM 849 N N . ARG A 1 114 ? 6.632 -6.108 10.683 1.00 96.31 114 ARG A N 1
ATOM 850 C CA . ARG A 1 114 ? 7.177 -5.051 9.818 1.00 96.31 114 ARG A CA 1
ATOM 851 C C . ARG A 1 114 ? 6.428 -3.744 10.031 1.00 96.31 114 ARG A C 1
ATOM 853 O O . ARG A 1 114 ? 5.197 -3.739 10.028 1.00 96.31 114 ARG A O 1
ATOM 860 N N . THR A 1 115 ? 7.156 -2.637 10.135 1.00 97.88 115 THR A N 1
ATOM 861 C CA . THR A 1 115 ? 6.563 -1.296 10.215 1.00 97.88 115 THR A CA 1
ATOM 862 C C . THR A 1 115 ? 5.743 -0.999 8.966 1.00 97.88 115 THR A C 1
ATOM 864 O O . THR A 1 115 ? 6.214 -1.215 7.850 1.00 97.88 115 THR A O 1
ATOM 867 N N . VAL A 1 116 ? 4.522 -0.509 9.134 1.00 98.12 116 VAL A N 1
ATOM 868 C CA . VAL A 1 116 ? 3.671 0.004 8.055 1.00 98.12 116 VAL A CA 1
ATOM 869 C C . VAL A 1 116 ? 3.478 1.508 8.232 1.00 98.12 116 VAL A C 1
ATOM 871 O O . VAL A 1 116 ? 3.578 2.003 9.350 1.00 98.12 116 VAL A O 1
ATOM 874 N N . TYR A 1 117 ? 3.214 2.216 7.134 1.00 98.50 117 TYR A N 1
ATOM 875 C CA . TYR A 1 117 ? 3.000 3.662 7.096 1.00 98.50 117 TYR A CA 1
ATOM 876 C C . TYR A 1 117 ? 1.643 3.955 6.455 1.00 98.50 117 TYR A C 1
ATOM 878 O O . TYR A 1 117 ? 1.277 3.294 5.479 1.00 98.50 117 TYR A O 1
ATOM 886 N N . ALA A 1 118 ? 0.903 4.926 6.991 1.00 98.50 118 ALA A N 1
ATOM 887 C CA 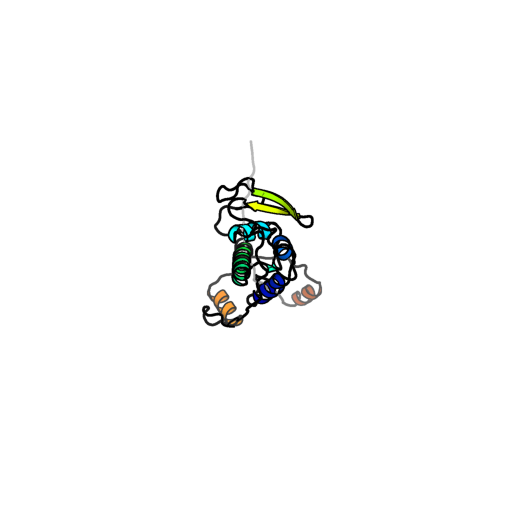. ALA A 1 118 ? -0.320 5.420 6.365 1.00 98.50 118 ALA A CA 1
ATOM 888 C C . ALA A 1 118 ? -0.581 6.897 6.664 1.00 98.50 118 ALA A C 1
ATOM 890 O O . ALA A 1 118 ? -0.389 7.360 7.787 1.00 98.50 118 ALA A O 1
ATOM 891 N N . CYS A 1 119 ? -1.074 7.615 5.662 1.00 98.38 119 CYS A N 1
ATOM 892 C CA . CYS A 1 119 ? -1.547 8.989 5.752 1.00 98.38 119 CYS A CA 1
ATOM 893 C C . CYS A 1 119 ? -2.963 9.048 6.344 1.00 98.38 119 CYS A C 1
ATOM 895 O O . CYS A 1 119 ? -3.896 8.475 5.782 1.00 98.38 119 CYS A O 1
ATOM 897 N N . ASP A 1 120 ? -3.148 9.811 7.421 1.00 97.44 120 ASP A N 1
ATOM 898 C CA . ASP A 1 120 ? -4.451 10.001 8.073 1.00 97.44 120 ASP A CA 1
ATOM 899 C C . ASP A 1 120 ? -5.512 10.674 7.183 1.00 97.44 120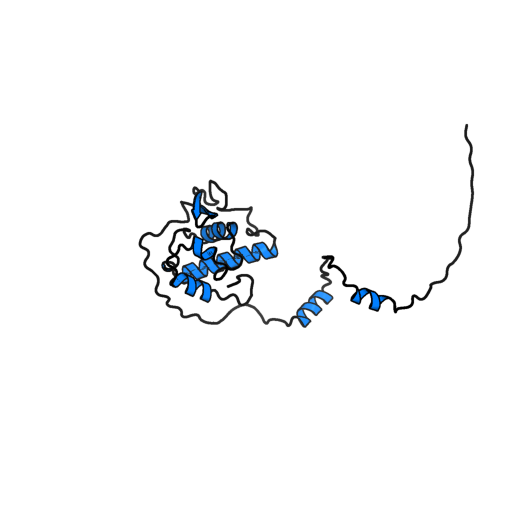 ASP A C 1
ATOM 901 O O . ASP A 1 120 ? -6.708 10.414 7.321 1.00 97.44 120 ASP A O 1
ATOM 905 N N . LYS A 1 121 ? -5.078 11.520 6.246 1.00 97.06 121 LYS A N 1
ATOM 906 C CA . LYS A 1 121 ? -5.952 12.286 5.356 1.00 97.06 121 LYS A CA 1
ATOM 907 C C . LYS A 1 121 ? -6.439 11.468 4.160 1.00 97.06 121 LYS A C 1
ATOM 909 O O . LYS A 1 121 ? -7.617 11.554 3.818 1.00 97.06 121 LYS A O 1
ATOM 914 N N . ARG A 1 122 ? -5.545 10.713 3.502 1.00 96.56 122 ARG A N 1
ATOM 915 C CA . ARG A 1 122 ? -5.877 9.957 2.274 1.00 96.56 122 ARG A CA 1
ATOM 916 C C . ARG A 1 122 ? -6.380 8.550 2.535 1.00 96.56 122 ARG A C 1
ATOM 918 O O . ARG A 1 122 ? -7.138 8.040 1.724 1.00 96.56 122 ARG A O 1
ATOM 925 N N . GLN A 1 123 ? -5.934 7.912 3.608 1.00 97.69 123 GLN A N 1
ATOM 926 C CA . GLN A 1 123 ? -6.191 6.499 3.844 1.00 97.69 123 GLN A CA 1
ATOM 927 C C . GLN A 1 123 ? -7.105 6.378 5.055 1.00 97.69 123 GLN A C 1
ATOM 929 O O . GLN A 1 123 ? -6.640 6.142 6.163 1.00 97.69 123 GLN A O 1
ATOM 934 N N . LYS A 1 124 ? -8.409 6.582 4.859 1.00 96.12 124 LYS A N 1
ATOM 935 C CA . LYS A 1 124 ? -9.405 6.392 5.920 1.00 96.12 124 LYS A CA 1
ATOM 936 C C . LYS A 1 124 ? -9.794 4.919 6.007 1.00 96.12 124 LYS A C 1
ATOM 938 O O . LYS A 1 124 ? -9.894 4.236 4.991 1.00 96.12 124 LYS A O 1
ATOM 943 N N . LEU A 1 125 ? -9.956 4.419 7.231 1.00 96.50 125 LEU A N 1
ATOM 944 C CA . LEU A 1 125 ? -10.457 3.068 7.456 1.00 96.50 125 LEU A CA 1
ATOM 945 C C . LEU A 1 125 ? -11.983 3.087 7.360 1.00 96.50 125 LEU A C 1
ATOM 947 O O . LEU A 1 125 ? -12.642 3.747 8.160 1.00 96.50 125 LEU A O 1
ATOM 951 N N . GLU A 1 126 ? -12.533 2.331 6.416 1.00 93.25 126 GLU A N 1
ATOM 952 C CA . GLU A 1 126 ? -13.976 2.222 6.209 1.00 93.25 126 GLU A CA 1
ATOM 953 C C . GLU A 1 126 ? -14.540 1.149 7.149 1.00 93.25 126 GLU A C 1
ATOM 955 O O . GLU A 1 126 ? -14.582 -0.048 6.832 1.00 93.25 126 GLU A O 1
ATOM 960 N N . VAL A 1 127 ? -14.927 1.580 8.351 1.00 89.69 127 VAL A N 1
ATOM 961 C CA . VAL A 1 127 ? -15.503 0.713 9.387 1.00 89.69 127 VAL A CA 1
ATOM 962 C C . VAL A 1 127 ? -16.886 0.227 8.947 1.00 89.69 127 VAL A C 1
ATOM 964 O O . VAL A 1 127 ? -17.708 1.001 8.470 1.00 89.69 127 VAL A O 1
ATOM 967 N N . GLY A 1 128 ? -17.153 -1.074 9.097 1.00 83.25 128 GLY A N 1
ATOM 968 C CA . GLY A 1 128 ? -18.449 -1.666 8.740 1.00 83.25 128 GLY A CA 1
ATOM 969 C C . GLY A 1 128 ? -18.661 -1.907 7.241 1.00 83.25 128 GLY A C 1
ATOM 970 O O . GLY A 1 128 ? -19.746 -2.334 6.840 1.00 83.25 128 GLY A O 1
ATOM 971 N N . ARG A 1 129 ? -17.635 -1.692 6.403 1.00 89.44 129 ARG A N 1
ATOM 972 C CA . ARG A 1 129 ? -17.680 -2.053 4.981 1.00 89.44 129 ARG A CA 1
ATOM 973 C C . ARG A 1 129 ? -17.995 -3.546 4.838 1.00 89.44 129 ARG A C 1
ATOM 975 O O . ARG A 1 129 ? -17.263 -4.389 5.353 1.00 89.44 129 ARG A O 1
ATOM 982 N N . LYS A 1 130 ? -19.097 -3.881 4.161 1.00 84.75 130 LYS A N 1
ATOM 983 C CA . LYS A 1 130 ? -19.523 -5.277 3.982 1.00 84.75 130 LYS A CA 1
ATOM 984 C C . LYS A 1 130 ? -18.589 -6.007 3.005 1.00 84.75 130 LYS A C 1
ATOM 986 O O . LYS A 1 130 ? -18.098 -5.373 2.068 1.00 84.75 130 LYS A O 1
ATOM 991 N N . PRO A 1 131 ? -18.352 -7.320 3.192 1.00 80.38 131 PRO A N 1
ATOM 992 C CA . PRO A 1 131 ? -17.635 -8.123 2.214 1.00 80.38 131 PRO A CA 1
ATOM 993 C C . PRO A 1 131 ? -18.290 -8.002 0.843 1.00 80.38 131 PRO A C 1
ATOM 995 O O . PRO A 1 131 ? -19.517 -8.062 0.735 1.00 80.38 131 PRO A O 1
ATOM 998 N N . THR A 1 132 ? -17.486 -7.818 -0.199 1.00 72.94 132 THR A N 1
ATOM 999 C CA . THR A 1 132 ? -18.038 -7.773 -1.549 1.00 72.94 132 THR A CA 1
ATOM 1000 C C . THR A 1 132 ? -18.164 -9.192 -2.080 1.00 72.94 132 THR A C 1
ATOM 1002 O O . THR A 1 132 ? -17.220 -9.980 -2.041 1.00 72.94 132 THR A O 1
ATOM 1005 N N . VAL A 1 133 ? -19.363 -9.550 -2.541 1.00 65.56 133 VAL A N 1
ATOM 1006 C CA . VAL A 1 133 ? -19.572 -10.823 -3.233 1.00 65.56 133 VAL A CA 1
ATOM 1007 C C . VAL A 1 133 ? -18.862 -10.717 -4.585 1.00 65.56 133 VAL A C 1
ATOM 1009 O O . VAL A 1 133 ? -19.134 -9.766 -5.329 1.00 65.56 133 VAL A O 1
ATOM 1012 N N . PRO A 1 134 ? -17.944 -11.637 -4.930 1.00 57.59 134 PRO A N 1
ATOM 1013 C CA . PRO A 1 134 ? -17.213 -11.560 -6.185 1.00 57.59 134 PRO A CA 1
ATOM 1014 C C . PRO A 1 134 ? -18.175 -11.742 -7.367 1.00 57.59 134 PRO A C 1
ATOM 1016 O O . PRO A 1 134 ? -18.502 -12.855 -7.758 1.00 57.59 134 PRO A O 1
ATOM 1019 N N . THR A 1 135 ? -18.610 -10.636 -7.970 1.00 54.56 135 THR A N 1
ATOM 1020 C CA . THR A 1 135 ? -19.291 -10.643 -9.272 1.00 54.56 135 THR A CA 1
ATOM 1021 C C . THR A 1 135 ? -18.212 -10.468 -10.329 1.00 54.56 135 THR A C 1
ATOM 1023 O O . THR A 1 135 ? -17.818 -9.349 -10.659 1.00 54.56 135 THR A O 1
ATOM 1026 N N . VAL A 1 136 ? -17.616 -11.569 -10.777 1.00 53.19 136 VAL A N 1
ATOM 1027 C CA . VAL A 1 136 ? -16.547 -11.527 -11.778 1.00 53.19 136 VAL A CA 1
ATOM 1028 C C . VAL A 1 136 ? -17.127 -11.927 -13.135 1.00 53.19 136 VAL A C 1
ATOM 1030 O O . VAL A 1 136 ? -17.284 -13.106 -13.418 1.00 53.19 136 VAL A O 1
ATOM 1033 N N . GLN A 1 137 ? -17.415 -10.940 -13.987 1.00 46.75 137 GLN A N 1
ATOM 1034 C CA . GLN A 1 137 ? -17.435 -11.120 -15.442 1.00 46.75 137 GLN A CA 1
ATOM 1035 C C . GLN A 1 137 ? -16.160 -10.471 -15.996 1.00 46.75 137 GLN A C 1
ATOM 1037 O O . GLN A 1 137 ? -16.107 -9.255 -16.183 1.00 46.75 137 GLN A O 1
ATOM 1042 N N . VAL A 1 138 ? -15.097 -11.256 -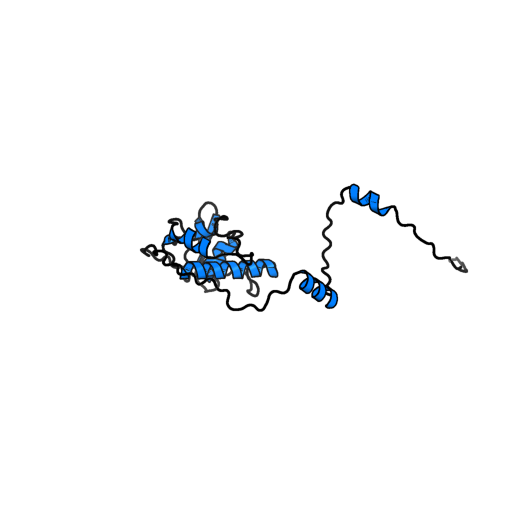16.197 1.00 48.12 138 VAL A N 1
ATOM 1043 C CA . VAL A 1 138 ? -13.877 -10.767 -16.861 1.00 48.12 138 VAL A CA 1
ATOM 1044 C C . VAL A 1 138 ? -14.039 -10.975 -18.361 1.00 48.12 138 VAL A C 1
ATOM 1046 O O . VAL A 1 138 ? -14.130 -12.107 -18.824 1.00 48.12 138 VAL A O 1
ATOM 1049 N N . LYS A 1 139 ? -14.046 -9.887 -19.136 1.00 41.38 139 LYS A N 1
ATOM 1050 C CA . LYS A 1 139 ? -13.818 -9.969 -20.582 1.00 41.38 139 LYS A CA 1
ATOM 1051 C C . LYS A 1 139 ? -12.320 -10.168 -20.801 1.00 41.38 139 LYS A C 1
ATOM 1053 O O . LYS A 1 139 ? -11.530 -9.260 -20.551 1.00 41.38 139 LYS A O 1
ATOM 1058 N N . SER A 1 140 ? -11.933 -11.360 -21.239 1.00 40.59 140 SER A N 1
ATOM 1059 C CA . SER A 1 140 ? -10.590 -11.658 -21.733 1.00 40.59 140 SER A CA 1
ATOM 1060 C C . SER A 1 140 ? -10.367 -10.899 -23.043 1.00 40.59 140 SER A C 1
ATOM 1062 O O . SER A 1 140 ? -10.831 -11.322 -24.099 1.00 40.59 140 SER A O 1
ATOM 1064 N N . GLY A 1 141 ? -9.710 -9.747 -22.991 1.00 40.03 141 GLY A N 1
ATOM 1065 C CA . GLY A 1 141 ? -9.420 -8.989 -24.201 1.00 40.03 141 GLY A CA 1
ATOM 1066 C C . GLY A 1 141 ? -8.520 -7.802 -23.923 1.00 40.03 141 GLY A C 1
ATOM 1067 O O . GLY A 1 141 ? -8.996 -6.732 -23.557 1.00 40.03 141 GLY A O 1
ATOM 1068 N N . THR A 1 142 ? -7.218 -7.986 -24.120 1.00 38.47 142 THR A N 1
ATOM 1069 C CA . THR A 1 142 ? -6.242 -6.897 -24.181 1.00 38.47 142 THR A CA 1
ATOM 1070 C C . THR A 1 142 ? -6.483 -6.114 -25.472 1.00 38.47 142 THR A C 1
ATOM 1072 O O . THR A 1 142 ? -5.871 -6.379 -26.504 1.00 38.47 142 THR A O 1
ATOM 1075 N N . ALA A 1 143 ? -7.425 -5.173 -25.450 1.00 43.75 143 ALA A N 1
ATOM 1076 C CA . ALA A 1 143 ? -7.511 -4.160 -26.489 1.00 43.75 143 ALA A CA 1
ATOM 1077 C C . ALA A 1 143 ? -6.363 -3.167 -26.267 1.00 43.75 143 ALA A C 1
ATOM 1079 O O . ALA A 1 143 ? -6.204 -2.646 -25.166 1.00 43.75 143 ALA A O 1
ATOM 1080 N N . HIS A 1 144 ? -5.599 -2.909 -27.327 1.00 44.34 144 HIS A N 1
ATOM 1081 C CA . HIS A 1 144 ? -4.460 -1.986 -27.412 1.00 44.34 144 HIS A CA 1
ATOM 1082 C C . HIS A 1 144 ? -3.094 -2.536 -26.998 1.00 44.34 144 HIS A C 1
ATOM 1084 O O . HIS A 1 144 ? -2.529 -2.104 -26.007 1.00 44.34 144 HIS A O 1
ATOM 1090 N N . LEU A 1 145 ? -2.486 -3.362 -27.850 1.00 48.91 145 LEU A N 1
ATOM 1091 C CA . LEU A 1 145 ? -1.111 -3.131 -28.312 1.00 48.91 145 LEU A CA 1
ATOM 1092 C C . LEU A 1 145 ? -0.930 -3.842 -29.661 1.00 48.91 145 LEU A C 1
ATOM 1094 O O . LEU A 1 145 ? -1.431 -4.944 -29.869 1.00 48.91 145 LEU A O 1
ATOM 1098 N N . GLY A 1 146 ? -0.299 -3.154 -30.613 1.00 49.03 146 GLY A N 1
ATOM 1099 C CA . GLY A 1 146 ? -0.087 -3.648 -31.974 1.00 49.03 146 GLY A CA 1
ATOM 1100 C C . GLY A 1 146 ? 0.661 -4.986 -32.024 1.00 49.03 146 GLY A C 1
ATOM 1101 O O . GLY A 1 146 ? 1.279 -5.411 -31.052 1.00 49.03 146 GLY A O 1
ATOM 1102 N N . LYS A 1 147 ? 0.588 -5.648 -33.186 1.00 40.38 147 LYS A N 1
ATOM 1103 C CA . LYS A 1 147 ? 1.096 -7.009 -33.431 1.00 40.38 147 LYS A CA 1
ATOM 1104 C C . LYS A 1 147 ? 2.505 -7.221 -32.844 1.00 40.38 147 LYS A C 1
ATOM 1106 O O . LYS A 1 147 ? 3.449 -6.545 -33.254 1.00 40.38 147 LYS A O 1
ATOM 1111 N N . MET A 1 148 ? 2.641 -8.196 -31.939 1.00 44.28 148 MET A N 1
ATOM 1112 C CA . MET A 1 148 ? 3.933 -8.705 -31.466 1.00 44.28 148 MET A CA 1
ATOM 1113 C C . MET A 1 148 ? 4.796 -9.116 -32.657 1.00 44.28 148 MET A C 1
ATOM 1115 O O . MET A 1 148 ? 4.350 -9.829 -33.558 1.00 44.28 148 MET A O 1
ATOM 1119 N N . VAL A 1 149 ? 6.049 -8.678 -32.645 1.00 55.47 149 VAL A N 1
ATOM 1120 C CA . VAL A 1 149 ? 7.040 -9.108 -33.622 1.00 55.47 149 VAL A CA 1
ATOM 1121 C C . VAL A 1 149 ? 7.898 -10.194 -32.957 1.00 55.47 149 VAL A C 1
ATOM 1123 O O . VAL A 1 149 ? 8.376 -9.965 -31.847 1.00 55.47 149 VAL A O 1
ATOM 1126 N N . PRO A 1 150 ? 8.107 -11.363 -33.593 1.00 66.06 150 PRO A N 1
ATOM 1127 C CA . PRO A 1 150 ? 8.928 -12.438 -33.041 1.00 66.06 150 PRO A CA 1
ATOM 1128 C C . PRO A 1 150 ? 10.313 -11.961 -32.596 1.00 66.06 150 PRO A C 1
ATOM 1130 O O . PRO A 1 150 ? 10.919 -11.116 -33.261 1.00 66.06 150 PRO A O 1
ATOM 1133 N N . ALA A 1 151 ? 10.841 -12.563 -31.527 1.00 52.06 151 ALA A N 1
ATOM 1134 C CA . ALA A 1 151 ? 12.133 -12.216 -30.927 1.00 52.06 151 ALA A CA 1
ATOM 1135 C C . ALA A 1 151 ? 13.271 -12.105 -31.959 1.00 52.06 151 ALA A C 1
ATOM 1137 O O . ALA A 1 151 ? 14.058 -11.167 -31.914 1.00 52.06 151 ALA A O 1
ATOM 1138 N N . VAL A 1 152 ? 13.282 -12.974 -32.974 1.00 65.50 152 VAL A N 1
ATOM 1139 C CA . VAL A 1 152 ? 14.271 -12.966 -34.070 1.00 65.50 152 VAL A CA 1
ATOM 1140 C C . VAL A 1 152 ? 14.253 -11.659 -34.876 1.00 65.50 152 VAL A C 1
ATOM 1142 O O . VAL A 1 152 ? 15.294 -11.113 -35.238 1.00 65.50 152 VAL A O 1
ATOM 1145 N N . LYS A 1 153 ? 13.061 -11.124 -35.144 1.00 64.69 153 LYS A N 1
ATOM 1146 C CA . LYS A 1 153 ? 12.878 -9.878 -35.897 1.00 64.69 153 LYS A CA 1
ATOM 1147 C C . LYS A 1 153 ? 13.164 -8.647 -35.028 1.00 64.69 153 LYS A C 1
ATOM 1149 O O . LYS A 1 153 ? 13.668 -7.652 -35.546 1.00 64.69 153 LYS A O 1
ATOM 1154 N N . ALA A 1 154 ? 12.892 -8.717 -33.721 1.00 59.44 154 ALA A N 1
ATOM 1155 C CA . ALA A 1 154 ? 13.300 -7.683 -32.768 1.00 59.44 154 ALA A CA 1
ATOM 1156 C C . ALA A 1 154 ? 14.836 -7.612 -32.644 1.00 59.44 154 ALA A C 1
ATOM 1158 O O . ALA A 1 154 ? 15.405 -6.522 -32.677 1.00 59.44 154 ALA A O 1
ATOM 1159 N N . GLU A 1 155 ? 15.506 -8.767 -32.614 1.00 58.25 155 GLU A N 1
ATOM 1160 C CA . GLU A 1 155 ? 16.966 -8.894 -32.550 1.00 58.25 155 GLU A CA 1
ATOM 1161 C C . GLU A 1 155 ? 17.654 -8.361 -33.820 1.00 58.25 155 GLU A C 1
ATOM 1163 O O . GLU A 1 155 ? 18.624 -7.606 -33.750 1.00 58.25 155 GLU A O 1
ATOM 1168 N N . GLN A 1 156 ? 17.117 -8.673 -35.007 1.00 68.00 156 GLN A N 1
ATOM 1169 C CA . GLN A 1 156 ? 17.612 -8.114 -36.273 1.00 68.00 156 GLN A CA 1
ATOM 1170 C C . GLN A 1 156 ? 17.448 -6.594 -36.351 1.00 68.00 156 GLN A C 1
ATOM 1172 O O . GLN A 1 156 ? 18.312 -5.917 -36.908 1.00 68.00 156 GLN A O 1
ATOM 1177 N N . LYS A 1 157 ? 16.361 -6.043 -35.795 1.00 64.31 157 LYS A N 1
ATOM 1178 C CA . LYS A 1 157 ? 16.151 -4.592 -35.746 1.00 64.31 157 LYS A CA 1
ATOM 1179 C C . LYS A 1 157 ? 17.170 -3.917 -34.825 1.00 64.31 157 LYS A C 1
ATOM 1181 O O . LYS A 1 157 ? 17.759 -2.932 -35.251 1.00 64.31 157 LYS A O 1
ATOM 1186 N N . LYS A 1 158 ? 17.440 -4.493 -33.646 1.00 62.19 158 LYS A N 1
ATOM 1187 C CA . LYS A 1 158 ? 18.483 -4.023 -32.710 1.00 62.19 158 LYS A CA 1
ATOM 1188 C C . LYS A 1 158 ? 19.885 -4.064 -33.324 1.00 62.19 158 LYS A C 1
ATOM 1190 O O . LYS A 1 158 ? 20.660 -3.124 -33.184 1.00 62.19 158 LYS A O 1
ATOM 1195 N N . ARG A 1 159 ? 20.196 -5.123 -34.082 1.00 58.69 159 ARG A N 1
ATOM 1196 C CA . ARG A 1 159 ? 21.462 -5.234 -34.828 1.00 58.69 159 ARG A CA 1
ATOM 1197 C C . ARG A 1 159 ? 21.594 -4.192 -35.940 1.00 58.69 159 ARG A C 1
ATOM 1199 O O . ARG A 1 159 ? 22.692 -3.703 -36.170 1.00 58.69 159 ARG A O 1
ATOM 1206 N N . LYS A 1 160 ? 20.495 -3.845 -36.618 1.00 60.94 160 LYS A N 1
ATOM 1207 C CA . LYS A 1 160 ? 20.476 -2.797 -37.654 1.00 60.94 160 LYS A CA 1
ATOM 1208 C C . LYS A 1 160 ? 20.509 -1.378 -37.079 1.00 60.94 160 LYS A C 1
ATOM 1210 O O . LYS A 1 160 ? 21.018 -0.493 -37.754 1.00 60.94 160 LYS A O 1
ATOM 1215 N N . SER A 1 161 ? 19.975 -1.156 -35.875 1.00 59.84 161 SER A N 1
ATOM 1216 C CA . SER A 1 161 ? 19.992 0.154 -35.207 1.00 59.84 161 SER A CA 1
ATOM 1217 C C . SER A 1 161 ? 21.294 0.453 -34.459 1.00 59.84 161 SER A C 1
ATOM 1219 O O . SER A 1 161 ? 21.480 1.582 -34.022 1.00 59.84 161 SER A O 1
ATOM 1221 N N . GLY A 1 162 ? 22.204 -0.519 -34.328 1.00 51.16 162 GLY A N 1
ATOM 1222 C CA . GLY A 1 162 ? 23.516 -0.311 -33.705 1.00 51.16 162 GLY A CA 1
ATOM 1223 C C . GLY A 1 162 ? 23.486 -0.158 -32.180 1.00 51.16 162 GLY A C 1
ATOM 1224 O O . GLY A 1 162 ? 24.494 0.222 -31.590 1.00 51.16 162 GLY A O 1
ATOM 1225 N N . GLU A 1 163 ? 22.369 -0.472 -31.519 1.00 50.34 163 GLU A N 1
ATOM 1226 C CA . GLU A 1 163 ? 22.258 -0.428 -30.056 1.00 50.34 163 GLU A CA 1
ATOM 1227 C C . GLU A 1 163 ? 22.932 -1.664 -29.433 1.00 50.34 163 GLU A C 1
ATOM 1229 O O . GLU A 1 163 ? 22.302 -2.690 -29.171 1.00 50.34 163 GLU A O 1
ATOM 1234 N N . GLY A 1 164 ? 24.248 -1.588 -29.230 1.00 43.62 164 GLY A N 1
ATOM 1235 C CA . GLY A 1 164 ? 25.015 -2.587 -28.486 1.00 43.62 164 GLY A CA 1
ATOM 1236 C C . GLY A 1 164 ? 24.837 -2.427 -26.974 1.00 43.62 164 GLY A C 1
ATOM 1237 O O . GLY A 1 164 ? 25.154 -1.382 -26.413 1.00 43.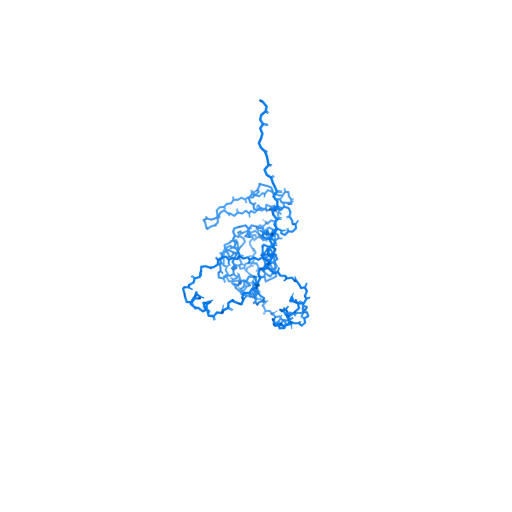62 164 GLY A O 1
ATOM 1238 N N . LEU A 1 165 ? 24.367 -3.480 -26.299 1.00 45.94 165 LEU A N 1
ATOM 1239 C CA . LEU A 1 165 ? 24.369 -3.594 -24.838 1.00 45.94 165 LEU A CA 1
ATOM 1240 C C . LEU A 1 165 ? 25.814 -3.656 -24.319 1.00 45.94 165 LEU A C 1
ATOM 1242 O O . LEU A 1 165 ? 26.470 -4.693 -24.395 1.00 45.94 165 LEU A O 1
ATOM 1246 N N . ALA A 1 166 ? 26.302 -2.553 -23.759 1.00 41.81 166 ALA A N 1
ATOM 1247 C CA . ALA A 1 166 ? 27.515 -2.534 -22.955 1.00 41.81 166 ALA A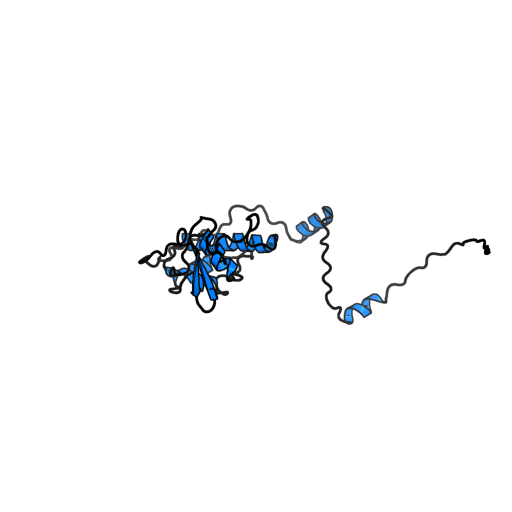 CA 1
ATOM 1248 C C . ALA A 1 166 ? 27.183 -2.946 -21.514 1.00 41.81 166 ALA A C 1
ATOM 1250 O O . ALA A 1 166 ? 26.952 -2.093 -20.666 1.00 41.81 166 ALA A O 1
ATOM 1251 N N . VAL A 1 167 ? 27.163 -4.251 -21.229 1.00 39.06 167 VAL A N 1
ATOM 1252 C CA . VAL A 1 167 ? 27.367 -4.761 -19.864 1.00 39.06 167 VAL A CA 1
ATOM 1253 C C . VAL A 1 167 ? 28.140 -6.079 -19.950 1.00 39.06 167 VAL A C 1
ATOM 1255 O O . VAL A 1 167 ? 27.583 -7.122 -20.285 1.00 39.06 167 VAL A O 1
ATOM 1258 N N . GLN A 1 168 ? 29.442 -6.040 -19.663 1.00 35.06 168 GLN A N 1
ATOM 1259 C CA . GLN A 1 168 ? 30.211 -7.249 -19.371 1.00 35.06 168 GLN A CA 1
ATOM 1260 C C . GLN A 1 168 ? 29.964 -7.622 -17.907 1.00 35.06 168 GLN A C 1
ATOM 1262 O O . GLN A 1 168 ? 30.542 -7.019 -17.007 1.00 35.06 168 GLN A O 1
ATOM 1267 N N . HIS A 1 169 ? 29.116 -8.619 -17.661 1.00 35.03 169 HIS A N 1
ATOM 1268 C CA . HIS A 1 169 ? 29.190 -9.382 -16.418 1.00 35.03 169 HIS A CA 1
ATOM 1269 C C . HIS A 1 169 ? 30.178 -10.530 -16.624 1.00 35.03 169 HIS A C 1
ATOM 1271 O O . HIS A 1 169 ? 30.004 -11.370 -17.507 1.00 35.03 169 HIS A O 1
ATOM 1277 N N . VAL A 1 170 ? 31.234 -10.538 -15.811 1.00 36.78 170 VAL A N 1
ATOM 1278 C CA . VAL A 1 170 ? 32.188 -11.644 -15.702 1.00 36.78 170 VAL A CA 1
ATOM 1279 C C . VAL A 1 170 ? 31.452 -12.833 -15.084 1.00 36.78 170 VAL A C 1
ATOM 1281 O O . VAL A 1 170 ? 31.216 -12.864 -13.880 1.00 36.78 170 VAL A O 1
ATOM 1284 N N . ALA A 1 171 ? 31.066 -13.796 -15.916 1.00 34.34 171 ALA A N 1
ATOM 1285 C CA . ALA A 1 171 ? 30.731 -15.142 -15.472 1.00 34.34 171 ALA A CA 1
ATOM 1286 C C . ALA A 1 171 ? 32.016 -15.984 -15.483 1.00 34.34 171 ALA A C 1
ATOM 1288 O O . ALA A 1 171 ? 32.768 -15.968 -16.463 1.00 34.34 171 ALA A O 1
ATOM 1289 N N . LEU A 1 172 ? 32.276 -16.668 -14.367 1.00 39.62 172 LEU A N 1
ATOM 1290 C CA . LEU A 1 172 ? 33.346 -17.650 -14.198 1.00 39.62 172 LEU A CA 1
ATOM 1291 C C . LEU A 1 172 ? 33.333 -18.644 -15.369 1.00 39.62 172 LEU A C 1
ATOM 1293 O O . LEU A 1 172 ? 32.286 -19.172 -15.735 1.00 39.62 172 LEU A O 1
ATOM 1297 N N . LYS A 1 173 ? 34.499 -18.839 -15.989 1.00 39.28 173 LYS A N 1
ATOM 1298 C CA . LYS A 1 173 ? 34.695 -19.775 -17.099 1.00 39.28 173 LYS A CA 1
ATOM 1299 C C . LYS A 1 173 ? 35.001 -21.155 -16.527 1.00 39.28 173 LYS A C 1
ATOM 1301 O O . LYS A 1 173 ? 36.038 -21.307 -15.892 1.00 39.28 173 LYS A O 1
ATOM 1306 N N . ASP A 1 174 ? 34.149 -22.132 -16.812 1.00 46.41 174 ASP A N 1
ATOM 1307 C CA . ASP A 1 174 ? 34.466 -23.548 -16.622 1.00 46.41 174 ASP A CA 1
ATOM 1308 C C . ASP A 1 174 ? 35.474 -24.028 -17.684 1.00 46.41 174 ASP A C 1
ATOM 1310 O O . ASP A 1 174 ? 35.403 -23.655 -18.868 1.00 46.41 174 ASP A O 1
ATOM 1314 N N . ASP A 1 175 ? 36.404 -24.884 -17.247 1.00 48.22 175 ASP A N 1
ATOM 1315 C CA . ASP A 1 175 ? 37.608 -25.341 -17.963 1.00 48.22 175 ASP A CA 1
ATOM 1316 C C . ASP A 1 175 ? 37.349 -25.994 -19.331 1.00 48.22 175 ASP A C 1
ATOM 1318 O O . ASP A 1 175 ? 38.213 -25.975 -20.213 1.00 48.22 175 ASP A O 1
ATOM 1322 N N . ALA A 1 176 ? 36.133 -26.491 -19.571 1.00 47.66 176 ALA A N 1
ATOM 1323 C CA . ALA A 1 176 ? 35.732 -27.058 -20.860 1.00 47.66 176 ALA A CA 1
ATOM 1324 C C . ALA A 1 176 ? 35.798 -26.034 -22.015 1.00 47.66 176 ALA A C 1
ATOM 1326 O O . ALA A 1 176 ? 36.010 -26.401 -23.171 1.00 47.66 176 ALA A O 1
ATOM 1327 N N . THR A 1 177 ? 35.689 -24.735 -21.712 1.00 49.81 177 THR A N 1
ATOM 1328 C CA . THR A 1 177 ? 35.695 -23.659 -22.720 1.00 49.81 177 THR A CA 1
ATOM 1329 C C . THR A 1 177 ? 37.116 -23.263 -23.152 1.00 49.81 177 THR A C 1
ATOM 1331 O O . THR A 1 177 ? 37.308 -22.721 -24.242 1.00 49.81 177 THR A O 1
ATOM 1334 N N . LEU A 1 178 ? 38.141 -23.551 -22.336 1.00 48.66 178 LEU A N 1
ATOM 1335 C CA . LEU A 1 178 ? 39.539 -23.215 -22.644 1.00 48.66 178 LEU A CA 1
ATOM 1336 C C . LEU A 1 178 ? 40.192 -24.187 -23.642 1.00 48.66 178 LEU A C 1
ATOM 1338 O O . LEU A 1 178 ? 41.110 -23.792 -24.364 1.00 48.66 178 LEU A O 1
ATOM 1342 N N . ALA A 1 179 ? 39.715 -25.432 -23.723 1.00 41.97 179 ALA A N 1
ATOM 1343 C CA . ALA A 1 179 ? 40.262 -26.436 -24.637 1.00 41.97 179 ALA A CA 1
ATOM 1344 C C . ALA A 1 179 ? 39.912 -26.152 -26.112 1.00 41.97 179 ALA A C 1
ATOM 1346 O O . ALA A 1 179 ? 40.736 -26.379 -26.997 1.00 41.97 179 ALA A O 1
ATOM 1347 N N . ALA A 1 180 ? 38.739 -25.569 -26.381 1.00 46.59 180 ALA A N 1
ATOM 1348 C CA . ALA A 1 180 ? 38.275 -25.275 -27.741 1.00 46.59 180 ALA A CA 1
ATOM 1349 C C . ALA A 1 180 ? 38.989 -24.075 -28.405 1.00 46.59 180 ALA A C 1
ATOM 1351 O O . ALA A 1 180 ? 38.955 -23.933 -29.626 1.00 46.59 180 ALA A O 1
ATOM 1352 N N . ALA A 1 181 ? 39.669 -23.219 -27.632 1.00 47.53 181 ALA A N 1
ATOM 1353 C CA . ALA A 1 181 ? 40.285 -21.988 -28.137 1.00 47.53 181 ALA A CA 1
ATOM 1354 C C . ALA A 1 181 ? 41.741 -22.146 -28.631 1.00 47.53 181 ALA A C 1
ATOM 1356 O O . ALA A 1 181 ? 42.281 -21.222 -29.237 1.00 47.53 181 ALA A O 1
ATOM 1357 N N . LYS A 1 182 ? 42.395 -23.298 -28.412 1.00 41.81 182 LYS A N 1
ATOM 1358 C CA . LYS A 1 182 ? 43.812 -23.517 -28.785 1.00 41.81 182 LYS A CA 1
ATOM 1359 C C . LYS A 1 182 ? 44.037 -24.010 -30.229 1.00 41.81 182 LYS A C 1
ATOM 1361 O O . LYS A 1 182 ? 45.175 -24.269 -30.602 1.00 41.81 182 LYS A O 1
ATOM 1366 N N . GLY A 1 183 ? 42.988 -24.119 -31.050 1.00 40.69 183 GLY A N 1
ATOM 1367 C CA . GLY A 1 183 ? 43.060 -24.719 -32.393 1.00 40.69 183 GLY A CA 1
ATOM 1368 C C . GLY A 1 183 ? 43.246 -23.771 -33.590 1.00 40.69 183 GLY A C 1
ATOM 1369 O O . GLY A 1 183 ? 43.403 -24.258 -34.706 1.00 40.69 183 GLY A O 1
ATOM 1370 N N . ALA A 1 184 ? 43.230 -22.443 -33.425 1.00 38.06 184 ALA A N 1
ATOM 1371 C CA . ALA A 1 184 ? 43.272 -21.513 -34.564 1.00 38.06 184 ALA A CA 1
ATOM 1372 C C . ALA A 1 184 ? 44.639 -20.811 -34.702 1.00 38.06 184 ALA A C 1
ATOM 1374 O O . ALA A 1 184 ? 44.976 -19.900 -33.948 1.00 38.06 184 ALA A O 1
ATOM 1375 N N . ALA A 1 185 ? 45.430 -21.251 -35.684 1.00 33.56 185 ALA A N 1
ATOM 1376 C CA . ALA A 1 185 ? 46.772 -20.760 -35.989 1.00 33.56 185 ALA A CA 1
ATOM 1377 C C . ALA A 1 185 ? 46.806 -19.283 -36.447 1.00 33.56 185 ALA A C 1
ATOM 1379 O O . ALA A 1 185 ? 46.123 -18.882 -37.389 1.00 33.56 185 ALA A O 1
ATOM 1380 N N . VAL A 1 186 ? 47.677 -18.489 -35.816 1.00 34.12 186 VAL A N 1
ATOM 1381 C CA . VAL A 1 186 ? 47.986 -17.092 -36.166 1.00 34.12 186 VAL A CA 1
ATOM 1382 C C . VAL A 1 186 ? 48.954 -17.043 -37.358 1.00 34.12 186 VAL A C 1
ATOM 1384 O O . VAL A 1 186 ? 50.083 -17.525 -37.270 1.00 34.12 186 VAL A O 1
ATOM 1387 N N . ARG A 1 187 ? 48.551 -16.409 -38.469 1.00 32.69 187 ARG A N 1
ATOM 1388 C CA . ARG A 1 187 ? 49.456 -16.032 -39.575 1.00 32.69 187 ARG A CA 1
ATOM 1389 C C . ARG A 1 187 ? 50.222 -14.744 -39.220 1.00 32.69 187 ARG A C 1
ATOM 1391 O O . ARG A 1 187 ? 49.613 -13.737 -38.868 1.00 32.69 187 ARG A O 1
ATOM 1398 N N . LYS A 1 188 ? 51.559 -14.781 -39.318 1.00 32.78 188 LYS A N 1
ATOM 1399 C CA . LYS A 1 188 ? 52.497 -13.666 -39.053 1.00 32.78 188 LYS A CA 1
ATOM 1400 C C . LYS A 1 188 ? 52.447 -12.586 -40.153 1.00 32.78 188 LYS A C 1
ATOM 1402 O O . LYS A 1 188 ? 52.440 -12.925 -41.333 1.00 32.78 188 LYS A O 1
ATOM 1407 N N . ARG A 1 189 ? 52.510 -11.299 -39.776 1.00 30.98 189 ARG A N 1
ATOM 1408 C CA . ARG A 1 189 ? 52.875 -10.167 -40.664 1.00 30.98 189 ARG A CA 1
ATOM 1409 C C . ARG A 1 189 ? 54.386 -9.879 -40.553 1.00 30.98 189 ARG A C 1
ATOM 1411 O O . ARG A 1 189 ? 54.915 -9.999 -39.448 1.00 30.98 189 ARG A O 1
ATOM 1418 N N . PRO A 1 190 ? 55.083 -9.508 -41.645 1.00 32.50 190 PRO A N 1
ATOM 1419 C CA . PRO A 1 190 ? 56.524 -9.265 -41.628 1.00 32.50 190 PRO A CA 1
ATOM 1420 C C . PRO A 1 190 ? 56.883 -7.841 -41.166 1.00 32.50 190 PRO A C 1
ATOM 1422 O O . PRO A 1 190 ? 56.072 -6.918 -41.247 1.00 32.50 190 PRO A O 1
ATOM 1425 N N . ALA A 1 191 ? 58.118 -7.699 -40.678 1.00 38.47 191 ALA A N 1
ATOM 1426 C CA . ALA A 1 191 ? 58.714 -6.495 -40.101 1.00 38.47 191 ALA A CA 1
ATOM 1427 C C . ALA A 1 191 ? 59.453 -5.630 -41.140 1.00 38.47 191 ALA A C 1
ATOM 1429 O O . ALA A 1 191 ? 60.068 -6.164 -42.061 1.00 38.47 191 ALA A O 1
ATOM 1430 N N . SER A 1 192 ? 59.507 -4.310 -40.922 1.00 32.59 192 SER A N 1
ATOM 1431 C CA . SER A 1 192 ? 60.461 -3.422 -41.605 1.00 32.59 192 SER A CA 1
ATOM 1432 C C . SER A 1 192 ? 60.955 -2.270 -40.706 1.00 32.59 192 SER A C 1
ATOM 1434 O O . SER A 1 192 ? 60.233 -1.315 -40.449 1.00 32.59 192 SER A O 1
ATOM 1436 N N . ARG A 1 193 ? 62.196 -2.461 -40.228 1.00 32.34 193 ARG A N 1
ATOM 1437 C CA . ARG A 1 193 ? 63.368 -1.575 -39.998 1.00 32.34 193 ARG A CA 1
ATOM 1438 C C . ARG A 1 193 ? 63.223 -0.099 -39.546 1.00 32.34 193 ARG A C 1
ATOM 1440 O O . ARG A 1 193 ? 62.591 0.725 -40.189 1.00 32.34 193 ARG A O 1
ATOM 1447 N N . SER A 1 194 ? 64.004 0.192 -38.495 1.00 35.06 194 SER A N 1
ATOM 1448 C CA . SER A 1 194 ? 64.505 1.487 -37.980 1.00 35.06 194 SER A CA 1
ATOM 1449 C C . SER A 1 194 ? 65.691 2.020 -38.825 1.00 35.06 194 SER A C 1
ATOM 1451 O O . SER A 1 194 ? 66.232 1.238 -39.617 1.00 35.06 194 SER A O 1
ATOM 1453 N N . PRO A 1 195 ? 66.143 3.288 -38.671 1.00 41.22 195 PRO A N 1
ATOM 1454 C CA . PRO A 1 195 ? 67.379 3.547 -37.885 1.00 41.22 195 PRO A CA 1
ATOM 1455 C C . PRO A 1 195 ? 67.404 4.901 -37.105 1.00 41.22 195 PRO A C 1
ATOM 1457 O O . PRO A 1 195 ? 66.790 5.868 -37.534 1.00 41.22 195 PRO A O 1
ATOM 1460 N N . ALA A 1 196 ? 67.942 4.946 -35.865 1.00 31.44 196 ALA A N 1
ATOM 1461 C CA . ALA A 1 196 ? 69.262 5.491 -35.409 1.00 31.44 196 ALA A CA 1
ATOM 1462 C C . ALA A 1 196 ? 69.486 7.014 -35.657 1.00 31.44 196 ALA A C 1
ATOM 1464 O O . ALA A 1 196 ? 69.138 7.493 -36.720 1.00 31.44 196 ALA A O 1
ATOM 1465 N N . ALA A 1 197 ? 70.103 7.887 -34.840 1.00 35.00 197 ALA A N 1
ATOM 1466 C CA . ALA A 1 197 ? 70.888 7.927 -33.590 1.00 35.00 197 ALA A CA 1
ATOM 1467 C C . ALA A 1 197 ? 70.923 9.427 -33.130 1.00 35.00 197 ALA A C 1
ATOM 1469 O O . ALA A 1 197 ? 70.638 10.297 -33.945 1.00 35.00 197 ALA A O 1
ATOM 1470 N N . LYS A 1 198 ? 71.229 9.846 -31.887 1.00 35.78 198 LYS A N 1
ATOM 1471 C CA . LYS A 1 198 ? 72.590 10.087 -31.346 1.00 35.78 198 LYS A CA 1
ATOM 1472 C C . LYS A 1 198 ? 72.522 10.653 -29.906 1.00 35.78 198 LYS A C 1
ATOM 1474 O O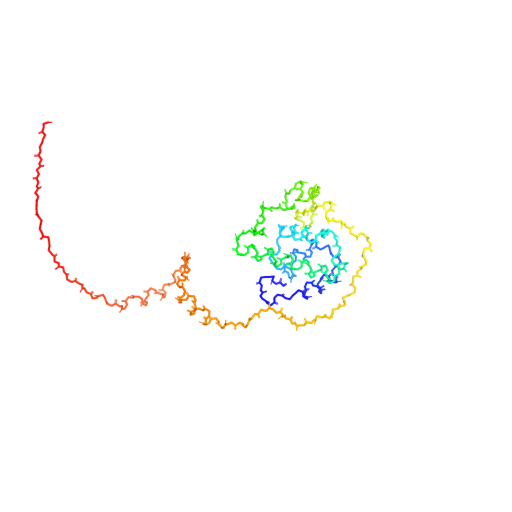 . LYS A 1 198 ? 71.644 11.439 -29.575 1.00 35.78 198 LYS A O 1
ATOM 1479 N N . ARG A 1 199 ? 73.514 10.252 -29.097 1.00 40.66 199 ARG A N 1
ATOM 1480 C CA . ARG A 1 199 ? 73.897 10.716 -27.740 1.00 40.66 199 ARG A CA 1
ATOM 1481 C C . ARG A 1 199 ? 74.323 12.193 -27.717 1.00 40.66 199 ARG A C 1
ATOM 1483 O O . ARG A 1 199 ? 74.941 12.615 -28.686 1.00 40.66 199 ARG A O 1
ATOM 1490 N N . GLN A 1 200 ? 74.233 12.848 -26.550 1.00 41.88 200 GLN A N 1
ATOM 1491 C CA . GLN A 1 200 ? 75.395 13.437 -25.847 1.00 41.88 200 GLN A CA 1
ATOM 1492 C C . GLN A 1 200 ? 75.064 13.879 -24.401 1.00 41.88 200 GLN A C 1
ATOM 1494 O O . GLN A 1 200 ? 73.968 14.338 -24.107 1.00 41.88 200 GLN A O 1
ATOM 1499 N N . ARG A 1 201 ? 76.041 13.679 -23.502 1.00 43.62 201 ARG A N 1
ATOM 1500 C CA . ARG A 1 201 ? 76.126 14.125 -22.096 1.00 43.62 201 ARG A CA 1
ATOM 1501 C C . ARG A 1 201 ? 77.106 15.310 -22.026 1.00 43.62 201 ARG A C 1
ATOM 1503 O O . ARG A 1 201 ? 78.140 15.177 -22.676 1.00 43.62 201 ARG A O 1
ATOM 1510 N N . LYS A 1 202 ? 76.894 16.319 -21.163 1.00 37.66 202 LYS A N 1
ATOM 1511 C CA . LYS A 1 202 ? 77.820 16.789 -20.089 1.00 37.66 202 LYS A CA 1
ATOM 1512 C C . LYS A 1 202 ? 77.347 18.105 -19.430 1.00 37.66 202 LYS A C 1
ATOM 1514 O O . LYS A 1 202 ? 76.599 18.855 -20.037 1.00 37.66 202 LYS A O 1
ATOM 1519 N N . ALA A 1 203 ? 77.813 18.280 -18.190 1.00 34.75 203 ALA A N 1
ATOM 1520 C CA . ALA A 1 203 ? 77.594 19.340 -17.194 1.00 34.75 203 ALA A CA 1
ATOM 1521 C C . ALA A 1 203 ? 78.188 20.722 -17.593 1.00 34.75 203 ALA A C 1
ATOM 1523 O O . ALA A 1 203 ? 78.634 20.849 -18.737 1.00 34.75 203 ALA A O 1
ATOM 1524 N N . PRO A 1 204 ? 78.195 21.753 -16.721 1.00 52.97 204 PRO A N 1
ATOM 1525 C CA . PRO A 1 204 ? 79.035 21.791 -15.505 1.00 52.97 204 PRO A CA 1
ATOM 1526 C C . PRO A 1 204 ? 78.286 21.667 -14.172 1.00 52.97 204 PRO A C 1
ATOM 1528 O O . PRO A 1 204 ? 77.112 22.088 -14.098 1.00 52.97 204 PRO A O 1
#

Organism: Polarella glacialis (NCBI:txid89957)

Radius of gyration: 29.03 Å; chains: 1; bounding box: 99×49×55 Å

Secondary structure (DSSP, 8-state):
--TTSTT--HHHHHHHHHH--SBHHHHTT-TTTSTT--HHHHHHHHHHHT--TTSBGGGS-HHHHHHHHHHHHHHHHHHHHHS-TTTTS-S-SSTT-SB-TTSPBEEEEEETTEEEEEETTT----TTPPPPP--------------PPPHHHHHHHHHHHT--------PPPPTHHHHGGGG-PPPPPPP-------------

Foldseek 3Di:
DELQDPPDDLVQLLVVLLPFQFFVLVVCVPCVNPNPRDQLNSQQLCQVLLAARRARSQLDASVSSVSSSVSSSQQVVLCVPPVGSQNPDPDAQWPPDQAGVVRFGWDWDDDPNDIHIDGPVRHDHDPPRDGDDDPDDDDPDDDDDDDDDDPVVVVVVCVVVVPDDPDDDDDDDDPVVVVVPPPDDDDDDDDDDDDDDDDDDDDD

pLDDT: mean 76.06, std 24.14, range [30.98, 98.62]

Sequence (204 aa):
SDPLREDAVAERAVKSCAVAKKPIGVMLMDQAVFCGVGNIYRAETLYEAGIHPNQPANTLTNKDVLHLWSVVVKQMQAGFKTGSIWGKKKGPECYGLTTSACGGKVKSWNMSGRTVYACDKRQKLEVGRKPTVPTVQVKSGTAHLGKMVPAVKAEQKKRKSGEGLAVQHVALKDDATLAAAKGAAVRKRPASRSPAAKRQRKAP

InterPro domains:
  IPR010979 Small ribosomal subunit protein uS13-like, H2TH [SSF46946] (2-85)
  IPR015886 Formamidopyrimidine-DNA glycosylase, H2TH DNA-binding [PF06831] (2-83)
  IPR015886 Formamidopyrimidine-DNA glycosylase, H2TH DNA-binding [SM01232] (2-91)